Protein AF-A0A6V7H3N6-F1 (afdb_monomer_lite)

Structure (mmCIF, N/CA/C/O backbone):
data_AF-A0A6V7H3N6-F1
#
_entry.id   AF-A0A6V7H3N6-F1
#
loop_
_atom_site.group_PDB
_atom_site.id
_atom_site.type_symbol
_atom_site.label_atom_id
_atom_site.label_alt_id
_atom_site.label_comp_id
_atom_site.label_asym_id
_atom_site.label_entity_id
_atom_site.label_seq_id
_atom_site.pdbx_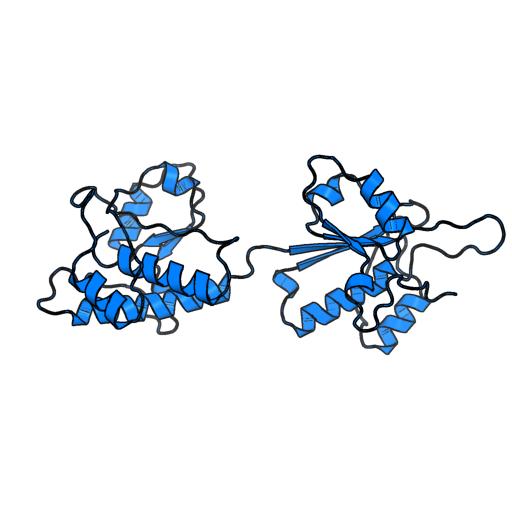PDB_ins_code
_atom_site.Cartn_x
_atom_site.Cartn_y
_atom_site.Cartn_z
_atom_site.occupancy
_atom_site.B_iso_or_equiv
_atom_site.auth_seq_id
_atom_site.auth_comp_id
_atom_site.auth_asym_id
_atom_site.auth_atom_id
_atom_site.pdbx_PDB_model_num
ATOM 1 N N . ASN A 1 1 ? 17.170 3.123 -12.504 1.00 95.12 1 ASN A N 1
ATOM 2 C CA . ASN A 1 1 ? 16.089 4.043 -12.086 1.00 95.12 1 ASN A CA 1
ATOM 3 C C . ASN A 1 1 ? 15.828 5.147 -13.115 1.00 95.12 1 ASN A C 1
ATOM 5 O O . ASN A 1 1 ? 15.678 6.303 -12.764 1.00 95.12 1 ASN A O 1
ATOM 9 N N . ILE A 1 2 ? 15.765 4.792 -14.402 1.00 96.12 2 ILE A N 1
ATOM 10 C CA . ILE A 1 2 ? 15.337 5.718 -15.467 1.00 96.12 2 ILE A CA 1
ATOM 11 C C . ILE A 1 2 ? 14.235 5.114 -16.351 1.00 96.12 2 ILE A C 1
ATOM 13 O O . ILE A 1 2 ? 13.503 5.860 -16.983 1.00 96.12 2 ILE A O 1
ATOM 17 N N . CYS A 1 3 ? 14.074 3.784 -16.366 1.00 96.44 3 CYS A N 1
ATOM 18 C CA . CYS A 1 3 ? 13.053 3.093 -17.161 1.00 96.44 3 CYS A CA 1
ATOM 19 C C . CYS A 1 3 ? 12.003 2.418 -16.263 1.00 96.44 3 CYS A C 1
ATOM 21 O O . CYS A 1 3 ? 10.949 2.988 -16.019 1.00 96.44 3 CYS A O 1
ATOM 23 N N . ARG A 1 4 ? 12.314 1.225 -15.729 1.00 98.19 4 ARG A N 1
ATOM 24 C CA . ARG A 1 4 ? 11.354 0.346 -15.033 1.00 98.19 4 ARG A CA 1
ATOM 25 C C . ARG A 1 4 ? 10.842 0.903 -13.706 1.00 98.19 4 ARG A C 1
ATOM 27 O O . ARG A 1 4 ? 9.642 1.068 -13.545 1.00 98.19 4 ARG A O 1
ATOM 34 N N . SER A 1 5 ? 11.742 1.226 -12.775 1.00 98.00 5 SER A N 1
ATOM 35 C CA . SER A 1 5 ? 11.322 1.696 -11.449 1.00 98.00 5 SER A CA 1
ATOM 36 C C . SER A 1 5 ? 10.598 3.054 -11.458 1.00 98.00 5 SER A C 1
ATOM 38 O O . SER A 1 5 ? 9.615 3.156 -10.734 1.00 98.00 5 SER A O 1
ATOM 40 N N . PRO A 1 6 ? 10.942 4.031 -12.328 1.00 98.31 6 PRO A N 1
ATOM 41 C CA . PRO A 1 6 ? 10.112 5.225 -12.502 1.00 98.31 6 PRO A CA 1
ATOM 42 C C . PRO A 1 6 ? 8.708 4.943 -13.051 1.00 98.31 6 PRO A C 1
ATOM 44 O O . PRO A 1 6 ? 7.740 5.551 -12.611 1.00 98.31 6 PRO A O 1
ATOM 47 N N . ILE A 1 7 ? 8.568 3.995 -13.991 1.00 98.69 7 ILE A N 1
ATOM 48 C CA . ILE A 1 7 ? 7.242 3.557 -14.459 1.00 98.69 7 ILE A CA 1
ATOM 49 C C . ILE A 1 7 ? 6.444 2.958 -13.297 1.00 98.69 7 ILE A C 1
ATOM 51 O O . ILE A 1 7 ? 5.284 3.309 -13.117 1.00 98.69 7 ILE A O 1
ATOM 55 N N . ALA A 1 8 ? 7.059 2.071 -12.511 1.00 98.69 8 ALA A N 1
ATOM 56 C CA . ALA A 1 8 ? 6.400 1.434 -11.375 1.00 98.69 8 ALA A CA 1
ATOM 57 C C . ALA A 1 8 ? 5.949 2.455 -10.315 1.00 98.69 8 ALA A C 1
ATOM 59 O O . ALA A 1 8 ? 4.801 2.409 -9.893 1.00 98.69 8 ALA A O 1
ATOM 60 N N . GLU A 1 9 ? 6.809 3.402 -9.934 1.00 98.69 9 GLU A N 1
ATOM 61 C CA . GLU A 1 9 ? 6.479 4.481 -8.989 1.00 98.69 9 GLU A CA 1
ATOM 62 C C . GLU A 1 9 ? 5.322 5.348 -9.487 1.00 98.69 9 GLU A C 1
ATOM 64 O O . GLU A 1 9 ? 4.364 5.583 -8.753 1.00 98.69 9 GLU A O 1
ATOM 69 N N . ALA A 1 10 ? 5.373 5.773 -10.752 1.00 98.56 10 ALA A N 1
ATOM 70 C CA . ALA A 1 10 ? 4.314 6.570 -11.357 1.00 98.56 10 ALA A CA 1
ATOM 71 C C . ALA A 1 10 ? 2.968 5.825 -11.363 1.00 98.56 10 ALA A C 1
ATOM 73 O O . ALA A 1 10 ? 1.930 6.417 -11.074 1.00 98.56 10 ALA A O 1
ATOM 74 N N . VAL A 1 11 ? 2.983 4.519 -11.656 1.00 98.50 11 VAL A N 1
ATOM 75 C CA . VAL A 1 11 ? 1.784 3.670 -11.628 1.00 98.50 11 VAL A CA 1
ATOM 76 C C . VAL A 1 11 ? 1.272 3.470 -10.200 1.00 98.50 11 VAL A C 1
ATOM 78 O O . VAL A 1 11 ? 0.071 3.591 -9.982 1.00 98.50 11 VAL A O 1
ATOM 81 N N . PHE A 1 12 ? 2.143 3.211 -9.222 1.00 97.88 12 PHE A N 1
ATOM 82 C CA . PHE A 1 12 ? 1.751 3.135 -7.810 1.00 97.88 12 PHE A CA 1
ATOM 83 C C . PHE A 1 12 ? 1.078 4.426 -7.355 1.00 97.88 12 PHE A C 1
ATOM 85 O O . PHE A 1 12 ? -0.027 4.372 -6.827 1.00 97.88 12 PHE A O 1
ATOM 92 N N . SER A 1 13 ? 1.701 5.577 -7.616 1.00 96.88 13 SER A N 1
ATOM 93 C CA . SER A 1 13 ? 1.152 6.882 -7.245 1.00 96.88 13 SER A CA 1
ATOM 94 C C . SER A 1 13 ? -0.215 7.132 -7.893 1.00 96.88 13 SER A C 1
ATOM 96 O O . SER A 1 13 ? -1.153 7.560 -7.223 1.00 96.88 13 SER A O 1
ATOM 98 N N . ASP A 1 14 ? -0.376 6.803 -9.177 1.00 96.75 14 ASP A N 1
ATOM 99 C CA . ASP A 1 14 ? -1.664 6.898 -9.874 1.00 96.75 14 ASP A CA 1
ATOM 100 C C . ASP A 1 14 ? -2.740 5.987 -9.250 1.00 96.75 14 ASP A C 1
ATOM 102 O O . ASP A 1 14 ? -3.871 6.427 -9.040 1.00 96.75 14 ASP A O 1
ATOM 106 N N . GLN A 1 15 ? -2.402 4.741 -8.902 1.00 94.38 15 GLN A N 1
ATOM 107 C CA . GLN A 1 15 ? -3.347 3.811 -8.272 1.00 94.38 15 GLN A CA 1
ATOM 108 C C . GLN A 1 15 ? -3.699 4.208 -6.832 1.00 94.38 15 GLN A C 1
ATOM 110 O O . GLN A 1 15 ? -4.872 4.151 -6.469 1.00 94.38 15 GLN A O 1
ATOM 115 N N . ILE A 1 16 ? -2.724 4.653 -6.034 1.00 93.25 16 ILE A N 1
ATOM 116 C CA . ILE A 1 16 ? -2.939 5.164 -4.671 1.00 93.25 16 ILE A CA 1
ATOM 117 C C . ILE A 1 16 ? -3.915 6.344 -4.707 1.00 93.25 16 ILE A C 1
ATOM 119 O O . ILE A 1 16 ? -4.883 6.356 -3.950 1.00 93.25 16 ILE A O 1
ATOM 123 N N . ASN A 1 17 ? -3.725 7.280 -5.641 1.00 90.56 17 ASN A N 1
ATOM 124 C CA . ASN A 1 17 ? -4.632 8.411 -5.826 1.00 90.56 17 ASN A CA 1
ATOM 125 C C . ASN A 1 17 ? -6.043 7.975 -6.237 1.00 90.56 17 ASN A C 1
ATOM 127 O O . ASN A 1 17 ? -7.026 8.437 -5.665 1.00 90.56 17 ASN A O 1
ATOM 131 N N . LYS A 1 18 ? -6.163 7.066 -7.212 1.00 88.31 18 LYS A N 1
ATOM 132 C CA . LYS A 1 18 ? -7.465 6.559 -7.684 1.00 88.31 18 LYS A CA 1
ATOM 133 C C . LYS A 1 18 ? -8.240 5.790 -6.614 1.00 88.31 18 LYS A C 1
ATOM 135 O O . LYS A 1 18 ? -9.464 5.737 -6.687 1.00 88.31 18 LYS A O 1
ATOM 140 N N . LEU A 1 19 ? -7.535 5.175 -5.667 1.00 84.62 19 LEU A N 1
ATOM 141 C CA . LEU A 1 19 ? -8.110 4.406 -4.563 1.00 84.62 19 LEU A CA 1
ATOM 142 C C . LEU A 1 19 ? -8.238 5.210 -3.260 1.00 84.62 19 LEU A C 1
ATOM 144 O O . LEU A 1 19 ? -8.674 4.640 -2.265 1.00 84.62 19 LEU A O 1
ATOM 148 N N . ASP A 1 20 ? -7.873 6.496 -3.270 1.00 84.56 20 ASP A N 1
ATOM 149 C CA . ASP A 1 20 ? -7.879 7.387 -2.102 1.00 84.56 20 ASP A CA 1
ATOM 150 C C . ASP A 1 20 ? -7.056 6.850 -0.910 1.00 84.56 20 ASP A C 1
ATOM 152 O O . ASP A 1 20 ? -7.475 6.852 0.244 1.00 84.56 20 ASP A O 1
ATOM 156 N N . LEU A 1 21 ? -5.858 6.337 -1.207 1.00 84.94 21 LEU A N 1
ATOM 157 C CA . LEU A 1 21 ? -4.954 5.699 -0.240 1.00 84.94 21 LEU A CA 1
ATOM 158 C C . LEU A 1 21 ? -3.779 6.598 0.188 1.00 84.94 21 LEU A C 1
ATOM 160 O O . LEU A 1 21 ? -2.842 6.125 0.831 1.00 84.94 21 LEU A O 1
ATOM 164 N N . ASN A 1 22 ? -3.820 7.885 -0.164 1.00 84.38 22 ASN A N 1
ATOM 165 C CA . ASN A 1 22 ? -2.708 8.830 0.002 1.00 84.38 22 ASN A CA 1
ATOM 166 C C . ASN A 1 22 ? -2.263 9.034 1.459 1.00 84.38 22 ASN A C 1
ATOM 168 O O . ASN A 1 22 ? -1.105 9.349 1.701 1.00 84.38 22 ASN A O 1
ATOM 172 N N . GLU A 1 23 ? -3.160 8.858 2.431 1.00 84.19 23 GLU A N 1
ATOM 173 C CA . GLU A 1 23 ? -2.816 8.997 3.854 1.00 84.19 23 GLU A CA 1
ATOM 174 C C . GLU A 1 23 ? -2.080 7.775 4.419 1.00 84.19 23 GLU A C 1
ATOM 176 O O . GLU A 1 23 ? -1.506 7.847 5.501 1.00 84.19 23 GLU A O 1
ATOM 181 N N . SER A 1 24 ? -2.131 6.632 3.730 1.00 82.12 24 SER A N 1
ATOM 182 C CA . SER A 1 24 ? -1.644 5.346 4.252 1.00 82.12 24 SER A CA 1
ATOM 183 C C . SER A 1 24 ? -0.486 4.757 3.455 1.00 82.12 24 SER A C 1
ATOM 185 O O . SER A 1 24 ? 0.108 3.780 3.899 1.00 82.12 24 SER A O 1
ATOM 187 N N . TRP A 1 25 ? -0.181 5.315 2.283 1.00 89.25 25 TRP A N 1
ATOM 188 C CA . TRP A 1 25 ? 0.848 4.797 1.392 1.00 89.25 25 TRP A CA 1
ATOM 189 C C . TRP A 1 25 ? 1.733 5.923 0.875 1.00 89.25 25 TRP A C 1
ATOM 191 O O . TRP A 1 25 ? 1.249 6.885 0.282 1.00 89.25 25 TRP A O 1
ATOM 201 N N . GLU A 1 26 ? 3.041 5.747 1.031 1.00 93.62 26 GLU A N 1
ATOM 202 C CA . GLU A 1 26 ? 4.053 6.505 0.305 1.00 93.62 26 GLU A CA 1
ATOM 203 C C . GLU A 1 26 ? 4.737 5.608 -0.732 1.00 93.62 26 GLU A C 1
ATOM 205 O O . GLU A 1 26 ? 4.814 4.387 -0.577 1.00 93.62 26 GLU A O 1
ATOM 210 N N . VAL A 1 27 ? 5.221 6.209 -1.819 1.00 97.00 27 VAL A N 1
ATOM 211 C CA . VAL A 1 27 ? 5.972 5.496 -2.852 1.00 97.00 27 VAL A CA 1
ATOM 212 C C . VAL A 1 27 ? 7.131 6.349 -3.342 1.00 97.00 27 VAL A C 1
ATOM 214 O O . VAL A 1 27 ? 6.971 7.537 -3.608 1.00 97.00 27 VAL A O 1
ATOM 217 N N . GLU A 1 28 ? 8.288 5.713 -3.488 1.00 98.12 28 GLU A N 1
ATOM 218 C CA . GLU A 1 28 ? 9.481 6.281 -4.108 1.00 98.12 28 GLU A CA 1
ATOM 219 C C . GLU A 1 28 ? 10.140 5.238 -5.024 1.00 98.12 28 GLU A C 1
ATOM 221 O O . GLU A 1 28 ? 9.867 4.036 -4.932 1.00 98.12 28 GLU A O 1
ATOM 226 N N . SER A 1 29 ? 11.056 5.671 -5.897 1.00 98.06 29 SER A N 1
ATOM 227 C CA . SER A 1 29 ? 11.937 4.750 -6.620 1.00 98.06 29 SER A CA 1
ATOM 228 C C . SER A 1 29 ? 13.419 5.116 -6.559 1.00 98.06 29 SER A C 1
ATOM 230 O O . SER A 1 29 ? 13.812 6.279 -6.605 1.00 98.06 29 SER A O 1
ATOM 232 N N . ALA A 1 30 ? 14.266 4.084 -6.533 1.00 98.25 30 ALA A N 1
ATOM 233 C CA . ALA A 1 30 ? 15.720 4.213 -6.486 1.00 98.25 30 ALA A CA 1
ATOM 234 C C . ALA A 1 30 ? 16.427 3.259 -7.471 1.00 98.25 30 ALA A C 1
ATOM 236 O O . ALA A 1 30 ? 15.810 2.412 -8.134 1.00 98.25 30 ALA A O 1
ATOM 237 N N . ALA A 1 31 ? 17.737 3.451 -7.645 1.00 96.88 31 ALA A N 1
ATOM 238 C CA . ALA A 1 31 ? 18.637 2.609 -8.432 1.00 96.88 31 ALA A CA 1
ATOM 239 C C . ALA A 1 31 ? 19.558 1.794 -7.525 1.00 96.88 31 ALA A C 1
ATOM 241 O O . ALA A 1 31 ? 20.031 2.308 -6.523 1.00 96.88 31 ALA A O 1
ATOM 242 N N . LEU A 1 32 ? 19.934 0.589 -7.952 1.00 94.75 32 LEU A N 1
ATOM 243 C CA . LEU A 1 32 ? 21.002 -0.176 -7.291 1.00 94.75 32 LEU A CA 1
ATOM 244 C C . LEU A 1 32 ? 22.353 0.547 -7.362 1.00 94.75 32 LEU A C 1
ATOM 246 O O . LEU A 1 32 ? 23.134 0.514 -6.423 1.00 94.75 32 LEU A O 1
ATOM 250 N N . ILE A 1 33 ? 22.614 1.233 -8.482 1.00 90.00 33 ILE A N 1
ATOM 251 C CA . ILE A 1 33 ? 23.864 1.957 -8.733 1.00 90.00 33 ILE A CA 1
ATOM 252 C C . ILE A 1 33 ? 23.606 3.404 -9.160 1.00 90.00 33 ILE A C 1
ATOM 254 O O . ILE A 1 33 ? 22.642 3.708 -9.868 1.00 90.00 33 ILE A O 1
ATOM 258 N N . GLY A 1 34 ? 24.519 4.303 -8.789 1.00 89.88 34 GLY A N 1
ATOM 259 C CA . GLY A 1 34 ? 24.399 5.751 -8.997 1.00 89.88 34 GLY A CA 1
ATOM 260 C C . GLY A 1 34 ? 24.736 6.279 -10.401 1.00 89.88 34 GLY A C 1
ATOM 261 O O . GLY A 1 34 ? 24.943 7.478 -10.557 1.00 89.88 34 GLY A O 1
ATOM 262 N N . TYR A 1 35 ? 24.810 5.438 -11.440 1.00 89.62 35 TYR A N 1
ATOM 263 C CA . TYR A 1 35 ? 25.269 5.866 -12.778 1.00 89.62 35 TYR A CA 1
ATOM 264 C C . TYR A 1 35 ? 24.403 6.978 -13.409 1.00 89.62 35 TYR A C 1
ATOM 266 O O . TYR A 1 35 ? 24.893 7.832 -14.150 1.00 89.62 35 TYR A O 1
ATOM 274 N N . HIS A 1 36 ? 23.101 6.984 -13.112 1.00 91.75 36 HIS A N 1
ATOM 275 C CA . HIS A 1 36 ? 22.155 7.976 -13.630 1.00 91.75 36 HIS A CA 1
ATOM 276 C C . HIS A 1 36 ? 21.708 9.007 -12.588 1.00 91.75 36 HIS A C 1
ATOM 278 O O . HIS A 1 36 ? 20.744 9.717 -12.854 1.00 91.75 36 HIS A O 1
ATOM 284 N N . THR A 1 37 ? 22.367 9.111 -11.431 1.00 95.88 37 THR A N 1
ATOM 285 C CA . THR A 1 37 ? 21.939 10.015 -10.350 1.00 95.88 37 THR A CA 1
ATOM 286 C C . THR A 1 37 ? 21.707 11.449 -10.848 1.00 95.88 37 THR A C 1
ATOM 288 O O . THR A 1 37 ? 22.500 11.991 -11.617 1.00 95.88 37 THR A O 1
ATOM 291 N N . GLY A 1 38 ? 20.584 12.054 -10.453 1.00 96.44 38 GLY A N 1
ATOM 292 C CA . GLY A 1 38 ? 20.158 13.401 -10.848 1.00 96.44 38 GLY A CA 1
ATOM 293 C C . GLY A 1 38 ? 19.570 13.521 -12.264 1.00 96.44 38 GLY A C 1
ATOM 294 O O . GLY A 1 38 ? 19.055 14.586 -12.632 1.00 96.44 38 GLY A O 1
ATOM 295 N N . LYS A 1 39 ? 19.599 12.455 -13.075 1.00 96.94 39 LYS A N 1
ATOM 296 C CA . LYS A 1 39 ? 18.969 12.449 -14.404 1.00 96.94 39 LYS A CA 1
ATOM 297 C C . LYS A 1 39 ? 17.457 12.246 -14.292 1.00 96.94 39 LYS A C 1
ATOM 299 O O . LYS A 1 39 ? 16.961 11.633 -13.348 1.00 96.94 39 LYS A O 1
ATOM 304 N N . ASN A 1 40 ? 16.734 12.774 -15.277 1.00 97.44 40 ASN A N 1
ATOM 305 C CA . ASN A 1 40 ? 15.309 12.493 -15.452 1.00 97.44 40 ASN A CA 1
ATOM 306 C C . ASN A 1 40 ? 15.107 11.040 -15.925 1.00 97.44 40 ASN A C 1
ATOM 308 O O . ASN A 1 40 ? 16.042 10.457 -16.491 1.00 97.44 40 ASN A O 1
ATOM 312 N N . PRO A 1 41 ? 13.898 10.473 -15.762 1.00 97.44 41 PRO A N 1
ATOM 313 C CA . PRO A 1 41 ? 13.533 9.223 -16.415 1.00 97.44 41 PRO A CA 1
ATOM 314 C C . PRO A 1 41 ? 13.743 9.284 -17.934 1.00 97.44 41 PRO A C 1
ATOM 316 O O . PRO A 1 41 ? 13.698 10.354 -18.548 1.00 97.44 41 PRO A O 1
ATOM 319 N N . ASP A 1 42 ? 13.968 8.119 -18.542 1.00 97.62 42 ASP A N 1
ATOM 320 C CA . ASP A 1 42 ? 14.107 7.960 -19.988 1.00 97.62 42 ASP A CA 1
ATOM 321 C C . ASP A 1 42 ? 12.873 8.545 -20.686 1.00 97.62 42 ASP A C 1
ATOM 323 O O . ASP A 1 42 ? 11.732 8.297 -20.285 1.00 97.62 42 ASP A O 1
ATOM 327 N N . HIS A 1 43 ? 13.092 9.314 -21.751 1.00 97.19 43 HIS A N 1
ATOM 328 C CA . HIS A 1 43 ? 12.013 9.948 -22.503 1.00 97.19 43 HIS A CA 1
ATOM 329 C C . HIS A 1 43 ? 10.945 8.955 -22.995 1.00 97.19 43 HIS A C 1
ATOM 331 O O . HIS A 1 43 ? 9.776 9.325 -23.073 1.00 97.19 43 HIS A O 1
ATOM 337 N N . ARG A 1 44 ? 11.307 7.693 -23.265 1.00 98.12 44 ARG A N 1
ATOM 338 C CA . ARG A 1 44 ? 10.375 6.631 -23.683 1.00 98.12 44 ARG A CA 1
ATOM 339 C C . ARG A 1 44 ? 9.479 6.178 -22.536 1.00 98.12 44 ARG A C 1
ATOM 341 O O . ARG A 1 44 ? 8.289 5.949 -22.750 1.00 98.12 44 ARG A O 1
ATOM 348 N N . ALA A 1 45 ? 10.018 6.118 -21.315 1.00 97.62 45 ALA A N 1
ATOM 349 C CA . ALA A 1 45 ? 9.224 5.885 -20.111 1.00 97.62 45 ALA A CA 1
ATOM 350 C C . ALA A 1 45 ? 8.242 7.043 -19.889 1.00 97.62 45 ALA A C 1
ATOM 352 O O . ALA A 1 45 ? 7.049 6.809 -19.723 1.00 97.62 45 ALA A O 1
ATOM 353 N N . MET A 1 46 ? 8.716 8.290 -19.996 1.00 98.00 46 MET A N 1
ATOM 354 C CA . MET A 1 46 ? 7.856 9.474 -19.873 1.00 98.00 46 MET A CA 1
ATOM 355 C C . MET A 1 46 ? 6.781 9.545 -20.966 1.00 98.00 46 MET A C 1
ATOM 357 O O . MET A 1 46 ? 5.651 9.923 -20.670 1.00 98.00 46 MET A O 1
ATOM 361 N N . SER A 1 47 ? 7.100 9.171 -22.212 1.00 97.69 47 SER A N 1
ATOM 362 C CA . SER A 1 47 ? 6.119 9.083 -23.307 1.00 97.69 47 SER A CA 1
ATOM 363 C C . SER A 1 47 ? 5.032 8.067 -22.978 1.00 97.69 47 SER A C 1
ATOM 365 O O . SER A 1 47 ? 3.855 8.410 -22.991 1.00 97.69 47 SER A O 1
ATOM 367 N N . THR A 1 48 ? 5.437 6.860 -22.570 1.00 98.12 48 THR A N 1
ATOM 368 C CA . THR A 1 48 ? 4.513 5.778 -22.198 1.00 98.12 48 THR A CA 1
ATOM 369 C C . THR A 1 48 ? 3.575 6.213 -21.066 1.00 98.12 48 THR A C 1
ATOM 371 O O . THR A 1 48 ? 2.372 5.987 -21.140 1.00 98.12 48 THR A O 1
ATOM 374 N N . LEU A 1 49 ? 4.096 6.892 -20.036 1.00 98.06 49 LEU A N 1
ATOM 375 C CA . LEU A 1 49 ? 3.284 7.404 -18.925 1.00 98.06 49 LEU A CA 1
ATOM 376 C C . LEU A 1 49 ? 2.267 8.461 -19.382 1.00 98.06 49 LEU A C 1
ATOM 378 O O . LEU A 1 49 ? 1.092 8.378 -19.020 1.00 98.06 49 LEU A O 1
ATOM 382 N N . ARG A 1 50 ? 2.686 9.416 -20.223 1.00 97.81 50 ARG A N 1
ATOM 383 C CA . ARG A 1 50 ? 1.799 10.463 -20.762 1.00 97.81 50 ARG A CA 1
ATOM 384 C C . ARG A 1 50 ? 0.695 9.891 -21.641 1.00 97.81 50 ARG A C 1
ATOM 386 O O . ARG A 1 50 ? -0.451 10.305 -21.508 1.00 97.81 50 ARG A O 1
ATOM 393 N N . GLU A 1 51 ? 1.023 8.924 -22.497 1.00 97.50 51 GLU A N 1
ATOM 394 C CA . GLU A 1 51 ? 0.054 8.212 -23.344 1.00 97.50 51 GLU A CA 1
ATOM 395 C C . GLU A 1 51 ? -1.031 7.507 -22.513 1.00 97.50 51 GLU A C 1
ATOM 397 O O . GLU A 1 51 ? -2.156 7.327 -22.976 1.00 97.50 51 GLU A O 1
ATOM 402 N N . LYS A 1 52 ? -0.716 7.158 -21.261 1.00 97.12 52 LYS A N 1
ATOM 403 C CA . LYS A 1 52 ? -1.626 6.513 -20.307 1.00 97.12 52 LYS A CA 1
ATOM 404 C C . LYS A 1 52 ? -2.275 7.491 -19.318 1.00 97.12 52 LYS A C 1
ATOM 406 O O . LYS A 1 52 ? -2.930 7.060 -18.373 1.00 97.12 52 LYS A O 1
ATOM 411 N N . GLY A 1 53 ? -2.121 8.798 -19.540 1.00 96.19 53 GLY A N 1
ATOM 412 C CA . GLY A 1 53 ? -2.751 9.856 -18.747 1.00 96.19 53 GLY A CA 1
ATOM 413 C C . GLY A 1 53 ? -1.977 10.291 -17.498 1.00 96.19 53 GLY A C 1
ATOM 414 O O . GLY A 1 53 ? -2.430 11.192 -16.797 1.00 96.19 53 GLY A O 1
ATOM 415 N N . ILE A 1 54 ? -0.798 9.723 -17.228 1.00 97.06 54 ILE A N 1
ATOM 416 C CA . ILE A 1 54 ? 0.055 10.130 -16.103 1.00 97.06 54 ILE A CA 1
ATOM 417 C C . ILE A 1 54 ? 0.972 11.266 -16.574 1.00 97.06 54 ILE A C 1
ATOM 419 O O . ILE A 1 54 ? 2.074 11.046 -17.077 1.00 97.06 54 ILE A O 1
ATOM 423 N N . ILE A 1 55 ? 0.486 12.504 -16.449 1.00 94.75 55 ILE A N 1
ATOM 424 C CA . ILE A 1 55 ? 1.159 13.704 -16.983 1.00 94.75 55 ILE A CA 1
ATOM 425 C C . ILE A 1 55 ? 1.956 14.506 -15.942 1.00 94.75 55 ILE A C 1
ATOM 427 O O . ILE A 1 55 ? 2.882 15.220 -16.319 1.00 94.75 55 ILE A O 1
ATOM 431 N N . ASN A 1 56 ? 1.648 14.351 -14.650 1.00 90.75 56 ASN A N 1
ATOM 432 C CA . ASN A 1 56 ? 2.241 15.124 -13.547 1.00 90.75 56 ASN A CA 1
ATOM 433 C C . ASN A 1 56 ? 3.290 14.325 -12.753 1.00 90.75 56 ASN A C 1
ATOM 435 O O . ASN A 1 56 ? 3.422 14.495 -11.545 1.00 90.75 56 ASN A O 1
ATOM 439 N N . TYR A 1 57 ? 4.017 13.427 -13.417 1.00 95.75 57 TYR A N 1
ATOM 440 C CA . TYR A 1 57 ? 5.076 12.646 -12.782 1.00 95.75 57 TYR A CA 1
ATOM 441 C C . TYR A 1 57 ? 6.433 13.339 -12.938 1.00 95.75 57 TYR A C 1
ATOM 443 O O . TYR A 1 57 ? 6.861 13.659 -14.051 1.00 95.75 57 TYR A O 1
ATOM 451 N N . PHE A 1 58 ? 7.119 13.542 -11.816 1.00 94.56 58 PHE A N 1
ATOM 452 C CA . PHE A 1 58 ? 8.452 14.129 -11.758 1.00 94.56 58 PHE A CA 1
ATOM 453 C C . PHE A 1 58 ? 9.338 13.250 -10.893 1.00 94.56 58 PHE A C 1
ATOM 455 O O . PHE A 1 58 ? 8.975 12.917 -9.773 1.00 94.56 58 PHE A O 1
ATOM 462 N N . HIS A 1 59 ? 10.514 12.907 -11.410 1.00 95.88 59 HIS A N 1
ATOM 463 C CA . HIS A 1 59 ? 11.475 12.088 -10.687 1.00 95.88 59 HIS A CA 1
ATOM 464 C C . HIS A 1 59 ? 12.901 12.482 -11.034 1.00 95.88 59 HIS A C 1
ATOM 466 O O . HIS A 1 59 ? 13.198 12.915 -12.154 1.00 95.88 59 HIS A O 1
ATOM 472 N N . LYS A 1 60 ? 13.795 12.289 -10.069 1.00 97.56 60 LYS A N 1
ATOM 473 C CA . LYS A 1 60 ? 15.236 12.406 -10.245 1.00 97.56 60 LYS A CA 1
ATOM 474 C C . LYS A 1 60 ? 15.868 11.124 -9.759 1.00 97.56 60 LYS A C 1
ATOM 476 O O . LYS A 1 60 ? 15.725 10.761 -8.598 1.00 97.56 60 LYS A O 1
ATOM 481 N N . ALA A 1 61 ? 16.588 10.459 -10.657 1.00 97.31 61 ALA A N 1
ATOM 482 C CA . ALA A 1 61 ? 17.206 9.196 -10.318 1.00 97.31 61 ALA A CA 1
ATOM 483 C C . ALA A 1 61 ? 18.138 9.358 -9.110 1.00 97.31 61 ALA A C 1
ATOM 485 O O . ALA A 1 61 ? 18.947 10.287 -9.066 1.00 97.31 61 ALA A O 1
ATOM 486 N N . ARG A 1 62 ? 18.040 8.441 -8.151 1.00 98.12 62 ARG A N 1
ATOM 487 C CA . ARG A 1 62 ? 18.904 8.381 -6.965 1.00 98.12 62 ARG A CA 1
ATOM 488 C C . ARG A 1 62 ? 19.345 6.940 -6.710 1.00 98.12 62 ARG A C 1
ATOM 490 O O . ARG A 1 62 ? 18.622 6.024 -7.112 1.00 98.12 62 ARG A O 1
ATOM 497 N N . PRO A 1 63 ? 20.510 6.700 -6.089 1.00 97.69 63 PRO A N 1
ATOM 498 C CA . PRO A 1 63 ? 20.837 5.373 -5.594 1.00 97.69 63 PRO A CA 1
ATOM 499 C C . PRO A 1 63 ? 19.954 5.026 -4.386 1.00 97.69 63 PRO A C 1
ATOM 501 O O . PRO A 1 63 ? 19.442 5.918 -3.702 1.00 97.69 63 PRO A O 1
ATOM 504 N N . ILE A 1 64 ? 19.771 3.732 -4.151 1.00 98.00 64 ILE A N 1
ATOM 505 C CA . ILE A 1 64 ? 19.248 3.210 -2.891 1.00 98.00 64 ILE A CA 1
ATOM 506 C C . ILE A 1 64 ? 20.306 3.409 -1.798 1.00 98.00 64 ILE A C 1
ATOM 508 O O . ILE A 1 64 ? 21.505 3.302 -2.072 1.00 98.00 64 ILE A O 1
ATOM 512 N N . ILE A 1 65 ? 19.867 3.726 -0.585 1.00 96.75 65 ILE A N 1
ATOM 513 C CA . ILE A 1 65 ? 20.718 3.910 0.597 1.00 96.75 65 ILE A CA 1
ATOM 514 C C . ILE A 1 65 ? 20.287 2.959 1.718 1.00 96.75 65 ILE A C 1
ATOM 516 O O . ILE A 1 65 ? 19.191 2.408 1.673 1.00 96.75 65 ILE A O 1
ATOM 520 N N . GLU A 1 66 ? 21.135 2.759 2.731 1.00 95.62 66 GLU A N 1
ATOM 521 C CA . GLU A 1 66 ? 20.831 1.853 3.854 1.00 95.62 66 GLU A CA 1
ATOM 522 C C . GLU A 1 66 ? 19.520 2.215 4.567 1.00 95.62 66 GLU A C 1
ATOM 524 O O . GLU A 1 66 ? 18.721 1.325 4.854 1.00 95.62 66 GLU A O 1
ATOM 529 N N . ASP A 1 67 ? 19.254 3.512 4.758 1.00 96.88 67 ASP A N 1
ATOM 530 C CA . ASP A 1 67 ? 18.023 4.000 5.391 1.00 96.88 67 ASP A CA 1
ATOM 531 C C . ASP A 1 67 ? 16.753 3.559 4.647 1.00 96.88 67 ASP A C 1
ATOM 533 O O . ASP A 1 67 ? 15.721 3.360 5.285 1.00 96.88 67 ASP A O 1
ATOM 537 N N . ASP A 1 68 ? 16.806 3.334 3.326 1.00 97.81 68 ASP A N 1
ATOM 538 C CA . ASP A 1 68 ? 15.642 2.862 2.563 1.00 97.81 68 ASP A CA 1
ATOM 539 C C . ASP A 1 68 ? 15.184 1.468 3.046 1.00 97.81 68 ASP A C 1
ATOM 541 O O . ASP A 1 68 ? 13.987 1.192 3.085 1.00 97.81 68 ASP A O 1
ATOM 545 N N . PHE A 1 69 ? 16.112 0.600 3.476 1.00 97.50 69 PHE A N 1
ATOM 546 C CA . PHE A 1 69 ? 15.814 -0.752 3.985 1.00 97.50 69 PHE A CA 1
ATOM 547 C C . PHE A 1 69 ? 15.150 -0.768 5.368 1.00 97.50 69 PHE A C 1
ATOM 549 O O . PHE A 1 69 ? 14.704 -1.825 5.826 1.00 97.50 69 PHE A O 1
ATOM 556 N N . ILE A 1 70 ? 15.124 0.386 6.035 1.00 95.50 70 ILE A N 1
ATOM 557 C CA . ILE A 1 70 ? 14.532 0.585 7.360 1.00 95.50 70 ILE A CA 1
ATOM 558 C C . ILE A 1 70 ? 13.251 1.418 7.237 1.00 95.50 70 ILE A C 1
ATOM 560 O O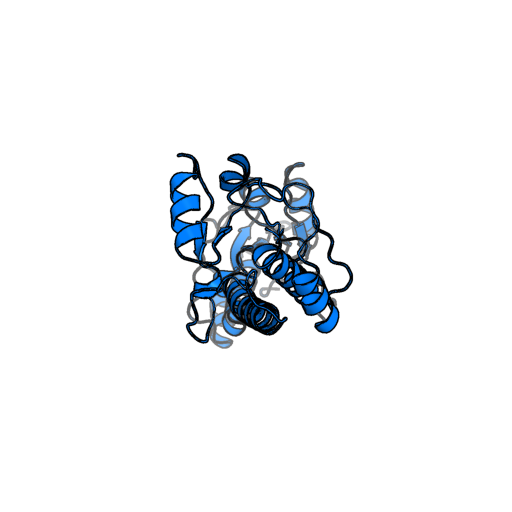 . ILE A 1 70 ? 12.262 1.128 7.908 1.00 95.50 70 ILE A O 1
ATOM 564 N N . LYS A 1 71 ? 13.278 2.447 6.378 1.00 95.06 71 LYS A N 1
ATOM 565 C CA . LYS A 1 71 ? 12.171 3.378 6.140 1.00 95.06 71 LYS A CA 1
ATOM 566 C C . LYS A 1 71 ? 10.983 2.695 5.462 1.00 95.06 71 LYS A C 1
ATOM 568 O O . LYS A 1 71 ? 9.854 2.935 5.870 1.00 95.06 71 LYS A O 1
ATOM 573 N N . PHE A 1 72 ? 11.223 1.891 4.425 1.00 96.38 72 PHE A N 1
ATOM 574 C CA . PHE A 1 72 ? 10.148 1.327 3.609 1.00 96.38 72 PHE A CA 1
ATOM 575 C C . PHE A 1 72 ? 9.750 -0.077 4.060 1.00 96.38 72 PHE A C 1
ATOM 577 O O . PHE A 1 72 ? 10.598 -0.937 4.284 1.00 96.38 72 PHE A O 1
ATOM 584 N N . ASP A 1 73 ? 8.446 -0.351 4.091 1.00 95.75 73 ASP A N 1
ATOM 585 C CA . ASP A 1 73 ? 7.921 -1.681 4.418 1.00 95.75 73 ASP A CA 1
ATOM 586 C C . ASP A 1 73 ? 8.162 -2.713 3.299 1.00 95.75 73 ASP A C 1
ATOM 588 O O . ASP A 1 73 ? 8.359 -3.903 3.566 1.00 95.75 73 ASP A O 1
ATOM 592 N N . TRP A 1 74 ? 8.170 -2.268 2.036 1.00 98.12 74 TRP A N 1
ATOM 593 C CA . TRP A 1 74 ? 8.444 -3.094 0.857 1.00 98.12 74 TRP A CA 1
ATOM 594 C C . TRP A 1 74 ? 9.485 -2.445 -0.047 1.00 98.12 74 TRP A C 1
ATOM 596 O O . TRP A 1 74 ? 9.408 -1.261 -0.366 1.00 98.12 74 TRP A O 1
ATOM 606 N N . ILE A 1 75 ? 10.409 -3.265 -0.546 1.00 98.69 75 ILE A N 1
ATOM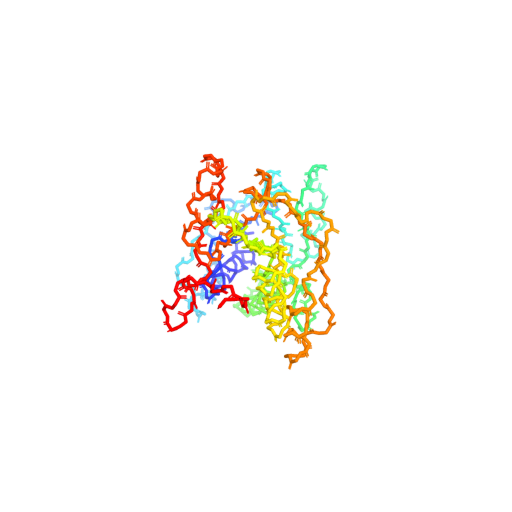 607 C CA . ILE A 1 75 ? 11.349 -2.896 -1.603 1.00 98.69 75 ILE A CA 1
ATOM 608 C C . ILE A 1 75 ? 11.176 -3.880 -2.756 1.00 98.69 75 ILE A C 1
ATOM 610 O O . ILE A 1 75 ? 11.436 -5.079 -2.622 1.00 98.69 75 ILE A O 1
ATOM 614 N N . PHE A 1 76 ? 10.769 -3.362 -3.915 1.00 98.75 76 PHE A N 1
ATOM 615 C CA . PHE A 1 76 ? 10.535 -4.184 -5.095 1.00 98.75 76 PHE A CA 1
ATOM 616 C C . PHE A 1 76 ? 11.707 -4.183 -6.079 1.00 98.75 76 PHE A C 1
ATOM 618 O O . PHE A 1 76 ? 12.105 -3.143 -6.609 1.00 98.75 76 PHE A O 1
ATOM 625 N N . GLY A 1 77 ? 12.204 -5.380 -6.391 1.00 98.31 77 GLY A N 1
ATOM 626 C CA . GLY A 1 77 ? 13.056 -5.636 -7.550 1.00 98.31 77 GLY A CA 1
ATOM 627 C C . GLY A 1 77 ? 12.227 -5.899 -8.811 1.00 98.31 77 GLY A C 1
ATOM 628 O O . GLY A 1 77 ? 11.116 -6.428 -8.743 1.00 98.31 77 GLY A O 1
ATOM 629 N N . MET A 1 78 ? 12.770 -5.547 -9.978 1.00 98.44 78 MET A N 1
ATOM 630 C CA . MET A 1 78 ? 12.095 -5.757 -11.269 1.00 98.44 78 MET A CA 1
ATOM 631 C C . MET A 1 78 ? 12.465 -7.105 -11.905 1.00 98.44 78 MET A C 1
ATOM 633 O O . MET A 1 78 ? 11.714 -7.642 -12.715 1.00 98.44 78 MET A O 1
ATOM 637 N N . ASP A 1 79 ? 13.625 -7.652 -11.541 1.00 98.31 79 ASP A N 1
ATOM 638 C CA . ASP A 1 79 ? 14.148 -8.932 -12.009 1.00 98.31 79 ASP A CA 1
ATOM 639 C C . ASP A 1 79 ? 15.013 -9.613 -10.929 1.00 98.31 79 ASP A C 1
ATOM 641 O O . ASP A 1 79 ? 15.312 -9.032 -9.881 1.00 98.31 79 ASP A O 1
ATOM 645 N N . ASN A 1 80 ? 15.434 -10.854 -11.186 1.00 98.00 80 ASN A N 1
ATOM 646 C CA . ASN A 1 80 ? 16.236 -11.638 -10.240 1.00 98.00 80 ASN A CA 1
ATOM 647 C C . ASN A 1 80 ? 17.602 -11.010 -9.925 1.00 98.00 80 ASN A C 1
ATOM 649 O O . ASN A 1 80 ? 18.090 -11.157 -8.807 1.00 98.00 80 ASN A O 1
ATOM 653 N N . SER A 1 81 ? 18.208 -10.294 -10.878 1.00 97.94 81 SER A N 1
ATOM 654 C CA . SER A 1 81 ? 19.479 -9.607 -10.637 1.00 97.94 81 SER A CA 1
ATOM 655 C C . SER A 1 81 ? 19.293 -8.470 -9.636 1.00 97.94 81 SER A C 1
ATOM 657 O O . SER A 1 81 ? 20.134 -8.291 -8.760 1.00 97.94 81 SER A O 1
ATOM 659 N N . ASN A 1 82 ? 18.167 -7.750 -9.700 1.00 98.06 82 ASN A N 1
ATOM 660 C CA . ASN A 1 82 ? 17.842 -6.736 -8.702 1.00 98.06 82 ASN A CA 1
ATOM 661 C C . ASN A 1 82 ? 17.670 -7.349 -7.315 1.00 98.06 82 ASN A C 1
ATOM 663 O O . ASN A 1 82 ? 18.207 -6.813 -6.356 1.00 98.06 82 ASN A O 1
ATOM 667 N N . ILE A 1 83 ? 16.957 -8.471 -7.203 1.00 98.38 83 ILE A N 1
ATOM 668 C CA . ILE A 1 83 ? 16.752 -9.141 -5.911 1.00 98.38 83 ILE A CA 1
ATOM 669 C C . ILE A 1 83 ? 18.065 -9.624 -5.313 1.00 98.38 83 ILE A C 1
ATOM 671 O O . ILE A 1 83 ? 18.280 -9.467 -4.112 1.00 98.38 83 ILE A O 1
ATOM 675 N N . GLN A 1 84 ? 18.940 -10.208 -6.130 1.00 98.12 84 GLN A N 1
ATOM 676 C CA . GLN A 1 84 ? 20.254 -10.640 -5.673 1.00 98.12 84 GLN A CA 1
ATOM 677 C C . GLN A 1 84 ? 21.052 -9.455 -5.119 1.00 98.12 84 GLN A C 1
ATOM 679 O O . GLN A 1 84 ? 21.563 -9.537 -4.007 1.00 98.12 84 GLN A O 1
ATOM 684 N N . GLU A 1 85 ? 21.091 -8.338 -5.846 1.00 97.94 85 GLU A N 1
ATOM 685 C CA . GLU A 1 85 ? 21.843 -7.158 -5.421 1.00 97.94 85 GLU A CA 1
ATO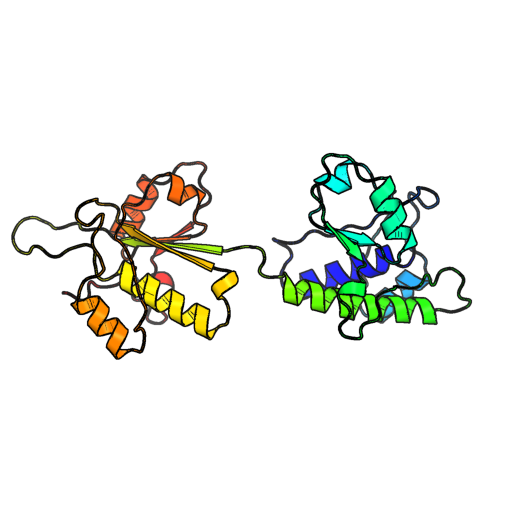M 686 C C . GLU A 1 85 ? 21.241 -6.495 -4.177 1.00 97.94 85 GLU A C 1
ATOM 688 O O . GLU A 1 85 ? 21.962 -6.205 -3.229 1.00 97.94 85 GLU A O 1
ATOM 693 N N . LEU A 1 86 ? 19.914 -6.352 -4.107 1.00 98.19 86 LEU A N 1
ATOM 694 C CA . LEU A 1 86 ? 19.232 -5.852 -2.908 1.00 98.19 86 LEU A CA 1
ATOM 695 C C . LEU A 1 86 ? 19.540 -6.717 -1.680 1.00 98.19 86 LEU A C 1
ATOM 697 O O . LEU A 1 86 ? 19.742 -6.186 -0.594 1.00 98.19 86 LEU A O 1
ATOM 701 N N . ASN A 1 87 ? 19.618 -8.041 -1.840 1.00 97.31 87 ASN A N 1
ATOM 702 C CA . ASN A 1 87 ? 19.988 -8.938 -0.746 1.00 97.31 87 ASN A CA 1
ATOM 703 C C . ASN A 1 87 ? 21.468 -8.857 -0.357 1.00 97.31 87 ASN A C 1
ATOM 705 O O . ASN A 1 87 ? 21.778 -9.131 0.799 1.00 97.31 87 ASN A O 1
ATOM 709 N N . ASN A 1 88 ? 22.356 -8.489 -1.283 1.00 97.19 88 ASN A N 1
ATOM 710 C CA . ASN A 1 88 ? 23.764 -8.226 -0.979 1.00 97.19 88 ASN A CA 1
ATOM 711 C C . ASN A 1 88 ? 23.946 -6.885 -0.253 1.00 97.19 88 ASN A C 1
ATOM 713 O O . ASN A 1 88 ? 24.825 -6.766 0.594 1.00 97.19 88 ASN A O 1
ATOM 717 N N . MET A 1 89 ? 23.126 -5.887 -0.595 1.00 96.31 89 MET A N 1
ATOM 718 C CA . MET A 1 89 ? 23.191 -4.534 -0.037 1.00 96.31 89 MET A CA 1
ATOM 719 C C . MET A 1 89 ? 22.447 -4.385 1.293 1.00 96.31 89 MET A C 1
ATOM 721 O O . MET A 1 89 ? 22.745 -3.452 2.035 1.00 96.31 89 MET A O 1
ATOM 725 N N . LYS A 1 90 ? 21.458 -5.245 1.589 1.00 94.81 90 LYS A N 1
ATOM 726 C CA . LYS A 1 90 ? 20.606 -5.058 2.770 1.00 94.81 90 LYS A CA 1
ATOM 727 C C . LYS A 1 90 ? 21.439 -5.097 4.065 1.00 94.81 90 LYS A C 1
ATOM 729 O O . LYS A 1 90 ? 22.221 -6.034 4.257 1.00 94.81 90 LYS A O 1
ATOM 734 N N . PRO A 1 91 ? 21.245 -4.139 4.985 1.00 95.94 91 PRO A N 1
ATOM 735 C CA . PRO A 1 91 ? 21.896 -4.171 6.285 1.00 95.94 91 PRO A CA 1
ATOM 736 C C . PRO A 1 91 ? 21.253 -5.237 7.186 1.00 95.94 91 PRO A C 1
ATOM 738 O O . PRO A 1 91 ? 20.156 -5.740 6.926 1.00 95.94 91 PRO A O 1
ATOM 741 N N . SER A 1 92 ? 21.930 -5.593 8.278 1.00 95.56 92 SER A N 1
ATOM 742 C CA . SER A 1 92 ? 21.466 -6.632 9.211 1.00 95.56 92 SER A CA 1
ATOM 743 C C . SER A 1 92 ? 20.165 -6.276 9.941 1.00 95.56 92 SER A C 1
ATOM 745 O O . SER A 1 92 ? 19.438 -7.174 10.361 1.00 95.56 92 SER A O 1
ATOM 747 N N . ASN A 1 93 ? 19.860 -4.985 10.077 1.00 94.19 93 ASN A N 1
ATOM 748 C CA . ASN A 1 93 ? 18.646 -4.447 10.692 1.00 94.19 93 ASN A CA 1
ATOM 749 C C . ASN A 1 93 ? 17.539 -4.108 9.675 1.00 94.19 93 ASN A C 1
ATOM 751 O O . ASN A 1 93 ? 16.612 -3.381 10.021 1.00 94.19 93 ASN A O 1
ATOM 755 N N . CYS A 1 94 ? 17.631 -4.606 8.437 1.00 95.44 94 CYS A N 1
ATOM 756 C CA . CYS A 1 94 ? 16.594 -4.444 7.419 1.00 95.44 94 CYS A CA 1
ATOM 757 C C . CYS A 1 94 ? 15.223 -4.908 7.941 1.00 95.44 94 CYS A C 1
ATOM 759 O O . CYS A 1 94 ? 15.060 -6.067 8.330 1.00 95.44 94 CYS A O 1
ATOM 761 N N . THR A 1 95 ? 14.232 -4.020 7.894 1.00 93.00 95 THR A N 1
ATOM 762 C CA . THR A 1 95 ? 12.827 -4.307 8.235 1.00 93.00 95 THR A CA 1
ATOM 763 C C . THR A 1 95 ? 11.972 -4.522 6.986 1.00 93.00 95 THR A C 1
ATOM 765 O O . THR A 1 95 ? 10.946 -5.201 7.058 1.00 93.00 95 THR A O 1
ATOM 768 N N . ALA A 1 96 ? 12.421 -4.009 5.837 1.00 95.44 96 ALA A N 1
ATOM 769 C CA . ALA A 1 96 ? 11.720 -4.103 4.565 1.00 95.44 96 ALA A CA 1
ATOM 770 C C . ALA A 1 96 ? 11.567 -5.546 4.053 1.00 95.44 96 ALA A C 1
ATOM 772 O O . ALA A 1 96 ? 12.494 -6.365 4.100 1.00 95.44 96 ALA A O 1
ATOM 773 N N . LYS A 1 97 ? 10.418 -5.838 3.437 1.00 97.06 97 LYS A N 1
ATOM 774 C CA . LYS A 1 97 ? 10.212 -7.035 2.612 1.00 97.06 97 LYS A CA 1
ATOM 775 C C . LYS A 1 97 ? 10.771 -6.801 1.210 1.00 97.06 97 LYS A C 1
ATOM 777 O O . LYS A 1 97 ? 10.272 -5.956 0.472 1.00 97.06 97 LYS A O 1
ATOM 782 N N . ILE A 1 98 ? 11.782 -7.581 0.829 1.00 98.06 98 ILE A N 1
ATOM 783 C CA . ILE A 1 98 ? 12.403 -7.518 -0.501 1.00 98.06 98 ILE A CA 1
ATOM 784 C C . ILE A 1 98 ? 11.778 -8.578 -1.411 1.00 98.06 98 ILE A C 1
ATOM 786 O O . ILE A 1 98 ? 11.961 -9.775 -1.182 1.00 98.06 98 ILE A O 1
ATOM 790 N N . GLU A 1 99 ? 11.065 -8.156 -2.455 1.00 98.19 99 GLU A N 1
ATOM 791 C CA . GLU A 1 99 ? 10.330 -9.061 -3.350 1.00 98.19 99 GLU A CA 1
ATOM 792 C C . GLU A 1 99 ? 10.360 -8.608 -4.815 1.00 98.19 99 GLU A C 1
ATOM 794 O O . GLU A 1 99 ? 10.682 -7.466 -5.131 1.00 98.19 99 GLU A O 1
ATOM 799 N N . LEU A 1 100 ? 10.015 -9.509 -5.739 1.00 98.62 100 LEU A N 1
ATOM 800 C CA . LEU A 1 100 ? 9.792 -9.150 -7.142 1.00 98.62 100 LEU A CA 1
ATOM 801 C C . LEU A 1 100 ? 8.425 -8.492 -7.289 1.00 98.62 100 LEU A C 1
ATOM 803 O O . LEU A 1 100 ? 7.434 -9.072 -6.853 1.00 98.62 100 LEU A O 1
ATOM 807 N N . LEU A 1 101 ? 8.346 -7.348 -7.972 1.00 98.62 101 LEU A N 1
ATOM 808 C CA . LEU A 1 101 ? 7.047 -6.725 -8.255 1.00 98.62 101 LEU A CA 1
ATOM 809 C C . LEU A 1 101 ? 6.149 -7.665 -9.075 1.00 98.62 101 LEU A C 1
ATOM 811 O O . LEU A 1 101 ? 4.983 -7.864 -8.743 1.00 98.62 101 LEU A O 1
ATOM 815 N N . GLY A 1 102 ? 6.711 -8.311 -10.101 1.00 98.12 102 GLY A N 1
ATOM 816 C CA . GLY A 1 102 ? 5.971 -9.232 -10.967 1.00 98.12 102 GLY A CA 1
ATOM 817 C C . GLY A 1 102 ? 5.453 -10.491 -10.262 1.00 98.12 102 GLY A C 1
ATOM 818 O O . GLY A 1 102 ? 4.580 -11.162 -10.802 1.00 98.12 102 GLY A O 1
ATOM 819 N N . LYS A 1 103 ? 5.891 -10.792 -9.026 1.00 98.19 103 LYS A N 1
ATOM 820 C CA . LYS A 1 103 ? 5.293 -11.857 -8.191 1.00 98.19 103 LYS A CA 1
ATOM 821 C C . LYS A 1 103 ? 3.777 -11.674 -8.027 1.00 98.19 103 LYS A C 1
ATOM 823 O O . LYS A 1 103 ? 3.065 -12.657 -7.851 1.00 98.19 103 LYS A O 1
ATOM 828 N N . TYR A 1 104 ? 3.308 -10.430 -8.089 1.00 98.12 104 TYR A N 1
ATOM 829 C CA . TYR A 1 104 ? 1.902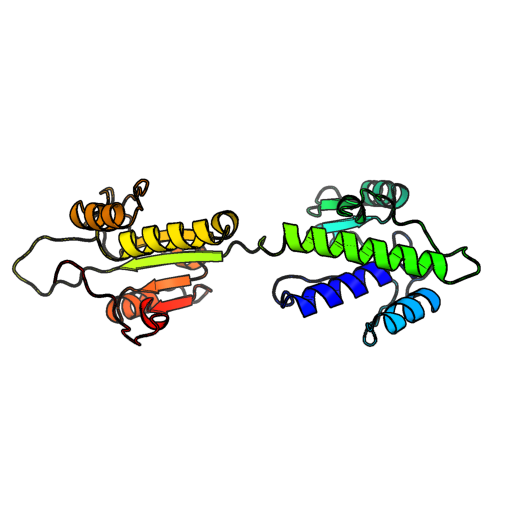 -10.065 -7.955 1.00 98.12 104 TYR A CA 1
ATOM 830 C C . TYR A 1 104 ? 1.160 -9.993 -9.296 1.00 98.12 104 TYR A C 1
ATOM 832 O O . TYR A 1 104 ? -0.023 -9.674 -9.302 1.00 98.12 104 TYR A O 1
ATOM 840 N N . ASP A 1 105 ? 1.803 -10.259 -10.443 1.00 97.94 105 ASP A N 1
ATOM 841 C CA . ASP A 1 105 ? 1.083 -10.287 -11.721 1.00 97.94 105 ASP A CA 1
ATOM 842 C C . ASP A 1 105 ? 0.110 -11.485 -11.759 1.00 97.94 105 ASP A C 1
ATOM 844 O O . ASP A 1 105 ? 0.564 -12.634 -11.752 1.00 97.94 105 ASP A O 1
ATOM 848 N N . PRO A 1 106 ? -1.218 -11.272 -11.860 1.00 96.19 106 PRO A N 1
ATOM 849 C CA . PRO A 1 106 ? -2.190 -12.361 -11.971 1.00 96.19 106 PRO A CA 1
ATOM 850 C C . PRO A 1 106 ? -2.001 -13.230 -13.224 1.00 96.19 106 PRO A C 1
ATOM 852 O O . PRO A 1 106 ? -2.544 -14.330 -13.287 1.00 96.19 106 PRO A O 1
ATOM 855 N N . GLN A 1 107 ? -1.247 -12.763 -14.226 1.00 97.00 107 GLN A N 1
ATOM 856 C CA . GLN A 1 107 ? -0.896 -13.557 -15.408 1.00 97.00 107 GLN A CA 1
ATOM 857 C C . GLN A 1 107 ? 0.332 -14.457 -15.194 1.00 97.00 107 GLN A C 1
ATOM 859 O O . GLN A 1 107 ? 0.675 -15.237 -16.080 1.00 97.00 107 GLN A O 1
ATOM 864 N N . GLY A 1 108 ? 0.995 -14.367 -14.036 1.00 94.44 108 GLY A N 1
ATOM 865 C CA . GLY A 1 108 ? 2.168 -15.173 -13.699 1.00 94.44 108 GLY A CA 1
ATOM 866 C C . GLY A 1 108 ? 3.471 -14.713 -14.358 1.00 94.44 108 GLY A C 1
ATOM 867 O O . GLY A 1 108 ? 4.464 -15.438 -14.294 1.00 94.44 108 GLY A O 1
ATOM 868 N N . ASP A 1 109 ? 3.500 -13.530 -14.982 1.00 94.88 109 ASP A N 1
ATOM 869 C CA . ASP A 1 109 ? 4.734 -12.947 -15.512 1.00 94.88 109 ASP A CA 1
ATOM 870 C C . ASP A 1 109 ? 5.522 -12.258 -14.389 1.00 94.88 109 ASP A C 1
ATOM 872 O O . ASP A 1 109 ? 5.240 -11.129 -13.982 1.00 94.88 109 ASP A O 1
ATOM 876 N N . ILE A 1 110 ? 6.519 -12.972 -13.868 1.00 97.31 110 ILE A N 1
ATOM 877 C CA . ILE A 1 110 ? 7.272 -12.558 -12.680 1.00 97.31 110 ILE A CA 1
ATOM 878 C C . ILE A 1 110 ? 8.334 -11.490 -13.000 1.00 97.31 110 ILE A C 1
ATOM 880 O O . ILE A 1 110 ? 8.688 -10.697 -12.124 1.00 97.31 110 ILE A O 1
ATOM 884 N N . ILE A 1 111 ? 8.872 -11.458 -14.224 1.00 98.38 111 ILE A N 1
ATOM 885 C CA . ILE A 1 111 ? 10.052 -10.646 -14.556 1.00 98.38 111 ILE A CA 1
ATOM 886 C C . ILE A 1 111 ? 9.661 -9.442 -15.405 1.00 98.38 111 ILE A C 1
ATOM 888 O O . ILE A 1 111 ? 9.282 -9.578 -16.565 1.00 98.38 111 ILE A O 1
ATOM 892 N N . ILE A 1 112 ? 9.885 -8.242 -14.868 1.00 97.88 112 ILE A N 1
ATOM 893 C CA . ILE A 1 112 ? 9.745 -6.994 -15.617 1.00 97.88 112 ILE A CA 1
ATOM 894 C C . ILE A 1 112 ? 11.053 -6.742 -16.373 1.00 97.88 112 ILE A C 1
ATOM 896 O O . ILE A 1 112 ? 12.017 -6.144 -15.870 1.00 97.88 112 ILE A O 1
ATOM 900 N N . ARG A 1 113 ? 11.087 -7.245 -17.611 1.00 97.31 113 ARG A N 1
ATOM 901 C CA . ARG A 1 113 ? 12.247 -7.198 -18.513 1.00 97.31 113 ARG A CA 1
ATOM 902 C C . ARG A 1 113 ? 12.735 -5.764 -18.734 1.00 97.31 113 ARG A C 1
ATOM 904 O O . ARG A 1 113 ? 11.938 -4.853 -18.935 1.00 97.31 113 ARG A O 1
ATOM 911 N N . ASP A 1 114 ? 14.051 -5.563 -18.773 1.00 96.94 114 ASP A N 1
ATOM 912 C CA . ASP A 1 114 ? 14.630 -4.252 -19.082 1.00 96.94 114 ASP A CA 1
ATOM 913 C C . ASP A 1 114 ? 14.324 -3.819 -20.534 1.00 96.94 114 ASP A C 1
ATOM 915 O O . ASP A 1 114 ? 14.644 -4.562 -21.472 1.00 96.94 114 ASP A O 1
ATOM 919 N N . PRO A 1 115 ? 13.690 -2.650 -20.761 1.00 96.75 115 PRO A N 1
ATOM 920 C CA . PRO A 1 115 ? 13.433 -2.133 -22.100 1.00 96.75 115 PRO A CA 1
ATOM 921 C C . PRO A 1 115 ? 14.534 -1.206 -22.633 1.00 96.75 115 PRO A C 1
ATOM 923 O O . PRO A 1 115 ? 14.417 -0.724 -23.755 1.00 96.75 115 PRO A O 1
ATOM 926 N N . TYR A 1 116 ? 15.594 -0.926 -21.867 1.00 94.12 116 TYR A N 1
ATOM 927 C CA . TYR A 1 116 ? 16.548 0.141 -22.187 1.00 94.12 116 TYR A CA 1
ATOM 928 C C . TYR A 1 116 ? 17.191 0.019 -23.578 1.00 94.12 116 TYR A C 1
ATOM 930 O O . TYR A 1 116 ? 17.296 1.019 -24.294 1.00 94.12 116 TYR A O 1
ATOM 938 N N . TYR A 1 117 ? 17.563 -1.202 -23.971 1.00 92.75 117 TYR A N 1
ATOM 939 C CA . TYR A 1 117 ? 18.221 -1.497 -25.247 1.00 92.75 117 TYR A CA 1
ATOM 940 C C . TYR A 1 117 ? 17.255 -1.717 -26.420 1.00 92.75 117 TYR A C 1
ATOM 942 O O . TYR A 1 117 ? 17.708 -1.995 -27.530 1.00 92.75 117 TYR A O 1
ATOM 950 N N . ASP A 1 118 ? 15.942 -1.586 -26.210 1.00 93.81 118 ASP A N 1
ATOM 951 C CA . ASP A 1 118 ? 14.992 -1.679 -27.316 1.00 93.81 118 ASP A CA 1
ATOM 952 C C . ASP A 1 118 ? 15.142 -0.491 -28.264 1.00 93.81 118 ASP A C 1
ATOM 954 O O . ASP A 1 118 ? 15.315 0.655 -27.847 1.00 93.81 118 ASP A O 1
ATOM 958 N N . SER A 1 119 ? 15.000 -0.758 -29.559 1.00 90.50 119 SER A N 1
ATOM 959 C CA . SER A 1 119 ? 14.991 0.276 -30.595 1.00 90.50 119 SER A CA 1
ATOM 960 C C . SER A 1 119 ? 13.688 1.083 -30.639 1.00 90.50 119 SER A C 1
ATOM 962 O O . SER A 1 119 ? 13.649 2.140 -31.262 1.00 90.50 119 SER A O 1
ATOM 964 N N . ASN A 1 120 ? 12.618 0.605 -29.996 1.00 93.38 120 ASN A N 1
ATOM 965 C CA . ASN A 1 120 ? 11.298 1.236 -29.981 1.00 93.38 120 ASN A CA 1
ATOM 966 C C . ASN A 1 120 ? 10.674 1.227 -28.570 1.00 93.38 120 ASN A C 1
ATOM 968 O O . ASN A 1 120 ? 11.279 0.768 -27.602 1.00 93.38 120 ASN A O 1
ATOM 972 N N . ASN A 1 121 ? 9.443 1.732 -28.449 1.00 94.25 121 ASN A N 1
ATOM 973 C CA . ASN A 1 121 ? 8.759 1.874 -27.159 1.00 94.25 121 ASN A CA 1
ATOM 974 C C . ASN A 1 121 ? 7.986 0.618 -26.722 1.00 94.25 121 ASN A C 1
ATOM 976 O O . ASN A 1 121 ? 7.343 0.645 -25.672 1.00 94.25 121 ASN A O 1
ATOM 980 N N . ALA A 1 122 ? 8.010 -0.480 -27.485 1.00 96.62 122 ALA A N 1
ATOM 981 C CA . ALA A 1 122 ? 7.183 -1.652 -27.192 1.00 96.62 122 ALA A CA 1
ATOM 982 C C . ALA A 1 122 ? 7.550 -2.301 -25.846 1.00 96.62 122 ALA A C 1
ATOM 984 O O . ALA A 1 122 ? 6.657 -2.697 -25.098 1.00 96.62 122 ALA A O 1
ATOM 985 N N . GLY A 1 123 ? 8.840 -2.367 -25.498 1.00 97.69 123 GLY A N 1
ATOM 986 C CA . GLY A 1 123 ? 9.276 -2.861 -24.189 1.00 97.69 123 GLY A CA 1
ATOM 987 C C . GLY A 1 123 ? 8.816 -1.979 -23.030 1.00 97.69 123 GLY A C 1
ATOM 988 O O . GLY A 1 123 ? 8.411 -2.498 -21.994 1.00 97.69 123 GLY A O 1
ATOM 989 N N . PHE A 1 124 ? 8.809 -0.654 -23.211 1.00 98.25 124 PHE A N 1
ATOM 990 C CA . PHE A 1 124 ? 8.322 0.288 -22.197 1.00 98.25 124 PHE A CA 1
ATOM 991 C C . PHE A 1 124 ? 6.819 0.124 -21.955 1.00 98.25 124 PHE A C 1
ATOM 993 O O . PHE A 1 124 ? 6.391 0.078 -20.804 1.00 98.25 124 PHE A O 1
ATOM 1000 N N . HIS A 1 125 ? 6.036 -0.060 -23.022 1.00 98.19 125 HIS A N 1
ATOM 1001 C CA . HIS A 1 125 ? 4.609 -0.369 -22.921 1.00 98.19 125 HIS A CA 1
ATOM 1002 C C . HIS A 1 125 ? 4.361 -1.683 -22.183 1.00 98.19 125 HIS A C 1
ATOM 1004 O O . HIS A 1 125 ? 3.531 -1.731 -21.283 1.00 98.19 125 HIS A O 1
ATOM 1010 N N . LYS A 1 126 ? 5.105 -2.744 -22.517 1.00 97.81 126 LYS A N 1
ATOM 1011 C CA . LYS A 1 126 ? 4.981 -4.032 -21.820 1.00 97.81 126 LYS A CA 1
ATOM 1012 C C . LYS A 1 126 ? 5.305 -3.910 -20.332 1.00 97.81 126 LYS A C 1
ATOM 1014 O O . LYS A 1 126 ? 4.533 -4.405 -19.517 1.00 97.81 126 LYS A O 1
ATOM 1019 N N . ALA A 1 127 ? 6.388 -3.211 -19.989 1.00 98.25 127 ALA A N 1
ATOM 1020 C CA . ALA A 1 127 ? 6.751 -2.953 -18.599 1.00 98.25 127 ALA A CA 1
ATOM 1021 C C . ALA A 1 127 ? 5.656 -2.160 -17.865 1.00 98.25 127 ALA A C 1
ATOM 1023 O O . ALA A 1 127 ? 5.310 -2.512 -16.744 1.00 98.25 127 ALA A O 1
ATOM 1024 N N . TYR A 1 128 ? 5.066 -1.143 -18.504 1.00 98.69 128 TYR A N 1
ATOM 1025 C CA . TYR A 1 128 ? 3.932 -0.400 -17.949 1.00 98.69 128 TYR A CA 1
ATOM 1026 C C . TYR A 1 128 ? 2.728 -1.305 -17.668 1.00 98.69 128 TYR A C 1
ATOM 1028 O O . TYR A 1 128 ? 2.220 -1.313 -16.551 1.00 98.69 128 TYR A O 1
ATOM 1036 N N . GLU A 1 129 ? 2.290 -2.097 -18.651 1.00 98.56 129 GLU A N 1
ATOM 1037 C CA . GLU A 1 129 ? 1.123 -2.973 -18.494 1.00 98.56 129 GLU A CA 1
ATOM 1038 C C . GLU A 1 129 ? 1.344 -4.025 -17.398 1.00 98.56 129 GLU A C 1
ATOM 1040 O O . GLU A 1 129 ? 0.430 -4.325 -16.631 1.00 98.56 129 GLU A O 1
ATOM 1045 N N . GLN A 1 130 ? 2.559 -4.570 -17.295 1.00 98.56 130 GLN A N 1
ATOM 1046 C CA . GLN A 1 130 ? 2.927 -5.501 -16.228 1.00 98.56 130 GLN A CA 1
ATOM 1047 C C . GLN A 1 130 ? 2.917 -4.811 -14.860 1.00 98.56 130 GLN A C 1
ATOM 1049 O O . GLN A 1 130 ? 2.274 -5.314 -13.942 1.00 98.56 130 GLN A O 1
ATOM 1054 N N . CYS A 1 131 ? 3.517 -3.617 -14.740 1.00 98.69 131 CYS A N 1
ATOM 1055 C CA . CYS A 1 131 ? 3.436 -2.808 -13.523 1.00 98.69 131 CYS A CA 1
ATOM 1056 C C . CYS A 1 131 ? 1.980 -2.567 -13.106 1.00 98.69 131 CYS A C 1
ATOM 1058 O O . CYS A 1 131 ? 1.650 -2.799 -11.951 1.00 98.69 131 CYS A O 1
ATOM 1060 N N . VAL A 1 132 ? 1.093 -2.162 -14.023 1.00 98.50 132 VAL A N 1
ATOM 1061 C CA . VAL A 1 132 ? -0.329 -1.924 -13.710 1.00 98.50 132 VAL A CA 1
ATOM 1062 C C . VAL A 1 132 ? -0.992 -3.170 -13.131 1.00 98.50 132 VAL A C 1
ATOM 1064 O O . VAL A 1 132 ? -1.647 -3.080 -12.092 1.00 98.50 132 VAL A O 1
ATOM 1067 N N . ARG A 1 133 ? -0.818 -4.335 -13.767 1.00 98.38 133 ARG A N 1
ATOM 1068 C CA . ARG A 1 133 ? -1.417 -5.586 -13.282 1.00 98.38 133 ARG A CA 1
ATOM 1069 C C . ARG A 1 133 ? -0.880 -5.980 -11.908 1.00 98.38 133 ARG A C 1
ATOM 1071 O O . ARG A 1 133 ? -1.677 -6.231 -11.007 1.00 98.38 133 ARG A O 1
ATOM 1078 N N . SER A 1 134 ? 0.443 -5.993 -11.743 1.00 98.44 134 SER A N 1
ATOM 1079 C CA . SER A 1 134 ? 1.091 -6.378 -10.486 1.00 98.44 134 SER A CA 1
ATOM 1080 C C . SER A 1 134 ? 0.744 -5.432 -9.340 1.00 98.44 134 SER A C 1
ATOM 1082 O O . SER A 1 134 ? 0.404 -5.883 -8.252 1.00 98.44 134 SER A O 1
ATOM 1084 N N . ILE A 1 135 ? 0.787 -4.121 -9.583 1.00 98.44 135 ILE A N 1
ATOM 1085 C CA . ILE A 1 135 ? 0.523 -3.095 -8.567 1.00 98.44 135 ILE A CA 1
ATOM 1086 C C . ILE A 1 135 ? -0.938 -3.123 -8.139 1.00 98.44 135 ILE A C 1
ATOM 1088 O O . ILE A 1 135 ? -1.226 -3.054 -6.947 1.00 98.44 135 ILE A O 1
ATOM 1092 N N . LYS A 1 136 ? -1.867 -3.266 -9.090 1.00 96.12 136 LYS A N 1
ATOM 1093 C CA . LYS A 1 136 ? -3.289 -3.369 -8.767 1.00 96.12 136 LYS A CA 1
ATOM 1094 C C . LYS A 1 136 ? -3.570 -4.590 -7.892 1.00 96.12 136 LYS A C 1
ATOM 1096 O O . LYS A 1 136 ? -4.234 -4.447 -6.871 1.00 96.12 136 LYS A O 1
ATOM 1101 N N . ALA A 1 137 ? -3.031 -5.755 -8.248 1.00 95.62 137 ALA A N 1
ATOM 1102 C CA . ALA A 1 137 ? -3.194 -6.972 -7.455 1.00 95.62 137 ALA A CA 1
ATOM 1103 C C . ALA A 1 137 ? -2.552 -6.848 -6.060 1.00 95.62 137 ALA A C 1
ATOM 1105 O O . ALA A 1 137 ? -3.172 -7.214 -5.063 1.00 95.62 137 ALA A O 1
ATOM 1106 N N . PHE A 1 138 ? -1.349 -6.269 -5.975 1.00 96.38 138 PHE A N 1
ATOM 1107 C CA . PHE A 1 138 ? -0.676 -5.992 -4.705 1.00 96.38 138 PHE A CA 1
ATOM 1108 C C . PHE A 1 138 ? -1.512 -5.068 -3.806 1.00 96.38 138 PHE A C 1
ATOM 1110 O O . PHE A 1 138 ? -1.789 -5.400 -2.654 1.00 96.38 138 PHE A O 1
ATOM 1117 N N . LEU A 1 139 ? -1.968 -3.925 -4.330 1.00 92.69 139 LEU A N 1
ATOM 1118 C CA . LEU A 1 139 ? -2.790 -2.987 -3.566 1.00 92.69 139 LEU A CA 1
ATOM 1119 C C . LEU A 1 139 ? -4.145 -3.598 -3.203 1.00 92.69 139 LEU A C 1
ATOM 1121 O O . LEU A 1 139 ? -4.620 -3.381 -2.099 1.00 92.69 139 LEU A O 1
ATOM 1125 N N . GLU A 1 140 ? -4.776 -4.399 -4.059 1.00 88.25 140 GLU A N 1
ATOM 1126 C CA . GLU A 1 140 ? -6.011 -5.106 -3.692 1.00 88.25 140 GLU A CA 1
ATOM 1127 C C . GLU A 1 140 ? -5.804 -6.066 -2.518 1.00 88.25 140 GLU A C 1
ATOM 1129 O O . GLU A 1 140 ? -6.659 -6.122 -1.632 1.00 88.25 140 GLU A O 1
ATOM 1134 N N . GLN A 1 141 ? -4.662 -6.756 -2.481 1.00 88.12 141 GLN A N 1
ATOM 1135 C CA . GLN A 1 141 ? -4.294 -7.665 -1.401 1.00 88.12 141 GLN A CA 1
ATOM 1136 C C . GLN A 1 141 ? -3.982 -6.930 -0.086 1.00 88.12 141 GLN A C 1
ATOM 1138 O O . GLN A 1 141 ? -4.251 -7.467 0.990 1.00 88.12 141 GLN A O 1
ATOM 1143 N N . TYR A 1 142 ? -3.433 -5.713 -0.156 1.00 85.12 142 TYR A N 1
ATOM 1144 C CA . TYR A 1 142 ? -2.831 -5.047 1.003 1.00 85.12 142 TYR A CA 1
ATOM 1145 C C . TYR A 1 142 ? -3.399 -3.672 1.370 1.00 85.12 142 TYR A C 1
ATOM 1147 O O . TYR A 1 142 ? -3.056 -3.151 2.428 1.00 85.12 142 TYR A O 1
ATOM 1155 N N . LYS A 1 143 ? -4.334 -3.105 0.599 1.00 70.31 143 LYS A N 1
ATOM 1156 C CA . LYS A 1 143 ? -5.001 -1.817 0.897 1.00 70.31 143 LYS A CA 1
ATOM 1157 C C . LYS A 1 143 ? -5.661 -1.753 2.279 1.00 70.31 143 LYS A C 1
ATOM 1159 O O . LYS A 1 143 ? -5.930 -0.663 2.764 1.00 70.31 143 LYS A O 1
ATOM 1164 N N . GLY A 1 144 ? -5.922 -2.902 2.906 1.00 56.41 144 GLY A N 1
ATOM 1165 C CA . GLY A 1 144 ? -6.467 -3.005 4.260 1.00 56.41 144 GLY A CA 1
ATOM 1166 C C . GLY A 1 144 ? -5.438 -3.225 5.379 1.00 56.41 144 GLY A C 1
ATOM 1167 O O . GLY A 1 144 ? -5.847 -3.442 6.511 1.00 56.41 144 GLY A O 1
ATOM 1168 N N . ILE A 1 145 ? -4.121 -3.178 5.125 1.00 56.38 145 ILE A N 1
ATOM 1169 C CA . ILE A 1 145 ? -3.097 -3.376 6.180 1.00 56.38 145 ILE A CA 1
ATOM 1170 C C . ILE A 1 145 ? -3.156 -2.309 7.293 1.00 56.38 145 ILE A C 1
ATOM 1172 O O . ILE A 1 145 ? -2.644 -2.552 8.386 1.00 56.38 145 ILE A O 1
ATOM 1176 N N . VAL A 1 146 ? -3.851 -1.184 7.105 1.00 53.72 146 VAL A N 1
ATOM 1177 C CA . VAL A 1 146 ? -4.233 -0.335 8.241 1.00 53.72 146 VAL A CA 1
ATOM 1178 C C . VAL A 1 146 ? -5.363 -1.035 8.994 1.00 53.72 146 VAL A C 1
ATOM 1180 O O . VAL A 1 146 ? -6.539 -0.839 8.685 1.00 53.72 146 VAL A O 1
ATOM 1183 N N . LYS A 1 147 ? -5.008 -1.881 9.970 1.00 48.16 147 LYS A N 1
ATOM 1184 C CA . LYS A 1 147 ? -5.977 -2.387 10.945 1.00 48.16 147 LYS A CA 1
ATOM 1185 C C . LYS A 1 147 ? -6.630 -1.184 11.604 1.00 48.16 147 LYS A C 1
ATOM 1187 O O . LYS A 1 147 ? -5.952 -0.417 12.278 1.00 48.16 147 LYS A O 1
ATOM 1192 N N . ARG A 1 148 ? -7.932 -1.028 11.394 1.00 56.06 148 ARG A N 1
ATOM 1193 C CA . ARG A 1 148 ? -8.731 -0.039 12.108 1.00 56.06 148 ARG A CA 1
ATOM 1194 C C . ARG A 1 148 ? -9.313 -0.704 13.337 1.00 56.06 148 ARG A C 1
ATOM 1196 O O . ARG A 1 148 ? -9.726 -1.859 13.300 1.00 56.06 148 ARG A O 1
ATOM 1203 N N . SER A 1 149 ? -9.332 0.010 14.443 1.00 48.75 149 SER A N 1
ATOM 1204 C CA . SER A 1 149 ? -9.719 -0.546 15.731 1.00 48.75 149 SER A CA 1
ATOM 1205 C C . SER A 1 149 ? -10.841 0.285 16.348 1.00 48.75 149 SER A C 1
ATOM 1207 O O . SER A 1 149 ? -10.781 1.513 16.404 1.00 48.75 149 SER A O 1
ATOM 1209 N N . ILE A 1 150 ? -11.910 -0.390 16.775 1.00 69.12 150 ILE A N 1
ATOM 1210 C CA . ILE A 1 150 ? -13.080 0.224 17.409 1.00 69.12 150 ILE A CA 1
ATOM 1211 C C . ILE A 1 150 ? -13.296 -0.388 18.789 1.00 69.12 150 ILE A C 1
ATOM 1213 O O . ILE A 1 150 ? -13.425 -1.602 18.934 1.00 69.12 150 ILE A O 1
ATOM 1217 N N . LEU A 1 151 ? -13.445 0.469 19.792 1.00 61.56 151 LEU A N 1
ATOM 1218 C CA . LEU A 1 151 ? -13.939 0.097 21.108 1.00 61.56 151 LEU A CA 1
ATOM 1219 C C . LEU A 1 151 ? -15.335 0.679 21.330 1.00 61.56 151 LEU A C 1
ATOM 1221 O O . LEU A 1 151 ? -15.530 1.893 21.313 1.00 61.56 151 LEU A O 1
ATOM 1225 N N . HIS A 1 152 ? -16.315 -0.174 21.605 1.00 74.00 152 HIS A N 1
ATOM 1226 C CA . HIS A 1 152 ? -17.637 0.264 22.048 1.00 74.00 152 HIS A CA 1
ATOM 1227 C C . HIS A 1 152 ? -17.669 0.386 23.575 1.00 74.00 152 HIS A C 1
ATOM 1229 O O . HIS A 1 152 ? -17.351 -0.564 24.286 1.00 74.00 152 HIS A O 1
ATOM 1235 N N . VAL A 1 153 ? -18.094 1.531 24.108 1.00 62.81 153 VAL A N 1
ATOM 1236 C CA . VAL A 1 153 ? -18.075 1.810 25.551 1.00 62.81 153 VAL A CA 1
ATOM 1237 C C . VAL A 1 153 ? -19.447 2.194 26.078 1.00 62.81 153 VAL A C 1
ATOM 1239 O O . VAL A 1 153 ? -20.189 2.963 25.466 1.00 62.81 153 VAL A O 1
ATOM 1242 N N . THR A 1 154 ? -19.773 1.695 27.270 1.00 62.81 154 THR A N 1
ATOM 1243 C CA . THR A 1 154 ? -21.009 2.025 27.991 1.00 62.81 154 THR A CA 1
ATOM 1244 C C . THR A 1 154 ? -20.772 2.387 29.469 1.00 62.81 154 THR A C 1
ATOM 1246 O O . THR A 1 154 ? -19.769 1.990 30.066 1.00 62.81 154 THR A O 1
ATOM 1249 N N . ILE A 1 155 ? -21.705 3.118 30.103 1.00 56.84 155 ILE A N 1
ATOM 1250 C CA . ILE A 1 155 ? -21.731 3.372 31.558 1.00 56.84 155 ILE A CA 1
ATOM 1251 C C . ILE A 1 155 ? -23.082 3.070 32.197 1.00 56.84 155 ILE A C 1
ATOM 1253 O O . ILE A 1 155 ? -24.127 3.173 31.562 1.00 56.84 155 ILE A O 1
ATOM 1257 N N . HIS A 1 156 ? -23.022 2.757 33.497 1.00 52.81 156 HIS A N 1
ATOM 1258 C CA . HIS A 1 156 ? -24.139 2.701 34.442 1.00 52.81 156 HIS A CA 1
ATOM 1259 C C . HIS A 1 156 ? -24.142 3.946 35.328 1.00 52.81 156 HIS A C 1
ATOM 1261 O O . HIS A 1 156 ? -23.497 3.957 36.374 1.00 52.81 156 HIS A O 1
ATOM 1267 N N . LYS A 1 157 ? -24.879 4.995 34.955 1.00 33.97 157 LYS A N 1
ATOM 1268 C CA . LYS A 1 157 ? -25.195 6.082 35.891 1.00 33.97 157 LYS A CA 1
ATOM 1269 C C . LYS A 1 157 ? -26.625 5.883 36.380 1.00 33.97 157 LYS A C 1
ATOM 1271 O O . LYS A 1 157 ? -27.562 6.448 35.829 1.00 33.97 157 LYS A O 1
ATOM 1276 N N . LEU A 1 158 ? -26.806 5.033 37.393 1.00 36.34 158 LEU A N 1
ATOM 1277 C CA . LEU A 1 158 ? -28.084 4.951 38.097 1.00 36.34 158 LEU A CA 1
ATOM 1278 C C . LEU A 1 158 ? -28.119 6.019 39.184 1.00 36.34 158 LEU A C 1
ATOM 1280 O O . LEU A 1 158 ? -27.367 5.976 40.158 1.00 36.34 158 LEU A O 1
ATOM 1284 N N . ASN A 1 159 ? -29.042 6.962 39.010 1.00 32.59 159 ASN A N 1
ATOM 1285 C CA . ASN A 1 159 ? -29.605 7.689 40.132 1.00 32.59 159 ASN A CA 1
ATOM 1286 C C . ASN A 1 159 ? -30.277 6.674 41.076 1.00 32.59 159 ASN A C 1
ATOM 1288 O O . ASN A 1 159 ? -30.867 5.685 40.646 1.00 32.59 159 ASN A O 1
ATOM 1292 N N . LEU A 1 160 ? -30.105 6.907 42.370 1.00 43.00 160 LEU A N 1
ATOM 1293 C CA . LEU A 1 160 ? -30.375 5.986 43.469 1.00 43.00 160 LEU A CA 1
ATOM 1294 C C . LEU A 1 160 ? -31.804 5.407 43.499 1.00 43.00 160 LEU A C 1
ATOM 1296 O O . LEU A 1 160 ? -32.787 6.122 43.334 1.00 43.00 160 LEU A O 1
ATOM 1300 N N . LYS A 1 161 ? -31.856 4.136 43.930 1.00 36.19 161 LYS A N 1
ATOM 1301 C CA . LYS A 1 161 ? -33.005 3.305 44.340 1.00 36.19 161 LYS A CA 1
ATOM 1302 C C . LYS A 1 161 ? -33.758 2.599 43.206 1.00 36.19 161 LYS A C 1
ATOM 1304 O O . LYS A 1 161 ? -34.446 3.213 42.405 1.00 36.19 161 LYS A O 1
ATOM 1309 N N . LYS A 1 162 ? -33.756 1.264 43.341 1.00 36.06 162 LYS A N 1
ATOM 1310 C CA . LYS A 1 162 ? -34.521 0.244 42.607 1.00 36.06 162 LYS A CA 1
ATOM 1311 C C . LYS A 1 162 ? -33.892 -0.166 41.262 1.00 36.06 162 LYS A C 1
ATOM 1313 O O . LYS A 1 162 ? -33.756 0.629 40.350 1.00 36.06 162 LYS A O 1
ATOM 1318 N N . TYR A 1 163 ? -33.610 -1.466 41.168 1.00 40.00 163 TYR A N 1
ATOM 1319 C CA . TYR A 1 163 ? -33.228 -2.251 39.985 1.00 40.00 163 TYR A CA 1
ATOM 1320 C C . TYR A 1 163 ? -31.727 -2.428 39.715 1.00 40.00 163 TYR A C 1
ATOM 1322 O O . TYR A 1 163 ? -30.918 -1.512 39.723 1.00 40.00 163 TYR A O 1
ATOM 1330 N N . ASN A 1 164 ? -31.375 -3.701 39.548 1.00 38.44 164 ASN A N 1
ATOM 1331 C CA . ASN A 1 164 ? -30.055 -4.291 39.724 1.00 38.44 164 ASN A CA 1
ATOM 1332 C C . ASN A 1 164 ? -29.548 -4.826 38.369 1.00 38.44 164 ASN A C 1
ATOM 1334 O O . ASN A 1 164 ? -29.089 -5.965 38.297 1.00 38.44 164 ASN A O 1
ATOM 1338 N N . HIS A 1 165 ? -29.691 -4.048 37.287 1.00 41.47 165 HIS A N 1
ATOM 1339 C CA . HIS A 1 165 ? -29.435 -4.506 35.912 1.00 41.47 165 HIS A CA 1
ATOM 1340 C C . HIS A 1 165 ? -28.640 -3.479 35.088 1.00 41.47 165 HIS A C 1
ATOM 1342 O O . HIS A 1 165 ? -29.008 -2.314 35.040 1.00 41.47 165 HIS A O 1
ATOM 1348 N N . ARG A 1 166 ? -27.679 -3.922 34.276 1.00 49.53 166 ARG A N 1
ATOM 1349 C CA . ARG A 1 166 ? -26.239 -4.108 34.565 1.00 49.53 166 ARG A CA 1
ATOM 1350 C C . ARG A 1 166 ? -25.496 -4.112 33.194 1.00 49.53 166 ARG A C 1
ATOM 1352 O O . ARG A 1 166 ? -26.155 -4.091 32.159 1.00 49.53 166 ARG A O 1
ATOM 1359 N N . ASN A 1 167 ? -24.165 -3.963 33.138 1.00 47.16 167 ASN A N 1
ATOM 1360 C CA . ASN A 1 167 ? -23.361 -3.746 31.908 1.00 47.16 167 ASN A CA 1
ATOM 1361 C C . ASN A 1 167 ? -23.313 -5.003 31.025 1.00 47.16 167 ASN A C 1
ATOM 1363 O O . ASN A 1 167 ? -22.356 -5.770 31.072 1.00 47.16 167 ASN A O 1
ATOM 1367 N N . SER A 1 168 ? -24.386 -5.268 30.292 1.00 52.97 168 SER A N 1
ATOM 1368 C CA . SER A 1 168 ? -24.538 -6.573 29.651 1.00 52.97 168 SER A CA 1
ATOM 1369 C C . SER A 1 168 ? -25.397 -6.552 28.382 1.00 52.97 168 SER A C 1
ATOM 1371 O O . SER A 1 168 ? -25.639 -7.608 27.803 1.00 52.97 168 SER A O 1
ATOM 1373 N N . CYS A 1 169 ? -25.845 -5.372 27.926 1.00 61.44 169 CYS A N 1
ATOM 1374 C CA . CYS A 1 169 ? -26.794 -5.251 26.812 1.00 61.44 169 CYS A CA 1
ATOM 1375 C C . CYS A 1 169 ? -26.307 -4.360 25.656 1.00 61.44 169 CYS A C 1
ATOM 1377 O O . CYS A 1 169 ? -26.082 -4.883 24.574 1.00 61.44 169 CYS A O 1
ATOM 1379 N N . ARG A 1 170 ? -26.128 -3.042 25.846 1.00 74.12 170 ARG A N 1
ATOM 1380 C CA . ARG A 1 170 ? -25.919 -2.093 24.728 1.00 74.12 170 ARG A CA 1
ATOM 1381 C C . ARG A 1 170 ? -24.604 -2.284 23.969 1.00 74.12 170 ARG A C 1
ATOM 1383 O O . ARG A 1 170 ? -24.647 -2.587 22.782 1.00 74.12 170 ARG A O 1
ATOM 1390 N N . SER A 1 171 ? -23.457 -2.146 24.637 1.00 74.88 171 SER A N 1
ATOM 1391 C CA . SER A 1 171 ? -22.159 -2.279 23.963 1.00 74.88 171 SER A CA 1
ATOM 1392 C C . SER A 1 171 ? -21.854 -3.710 23.494 1.00 74.88 171 SER A C 1
ATOM 1394 O O . SER A 1 171 ? -21.353 -3.827 22.380 1.00 74.88 171 SER A O 1
ATOM 1396 N N . PRO A 1 172 ? -22.258 -4.801 24.193 1.00 81.44 172 PRO A N 1
ATOM 1397 C CA . PRO A 1 172 ? -22.106 -6.145 23.636 1.00 81.44 172 PRO A CA 1
ATOM 1398 C C . PRO A 1 172 ? -23.008 -6.411 22.421 1.00 81.44 172 PRO A C 1
ATOM 1400 O O . PRO A 1 172 ? -22.613 -7.125 21.508 1.00 81.44 172 PRO A O 1
ATOM 1403 N N . ILE A 1 173 ? -24.227 -5.849 22.373 1.00 86.38 173 ILE A N 1
ATOM 1404 C CA . ILE A 1 173 ? -25.062 -5.934 21.161 1.00 86.38 173 ILE A CA 1
ATOM 1405 C C . ILE A 1 173 ? -24.411 -5.146 20.023 1.00 86.38 173 ILE A C 1
ATOM 1407 O O . ILE A 1 173 ? -24.386 -5.646 18.903 1.00 86.38 173 ILE A O 1
ATOM 1411 N N . ALA A 1 174 ? -23.888 -3.947 20.298 1.00 86.12 174 ALA A N 1
ATOM 1412 C CA . ALA A 1 174 ? -23.200 -3.138 19.297 1.00 86.12 174 ALA A CA 1
ATOM 1413 C C . ALA A 1 174 ? -21.973 -3.868 18.731 1.00 86.12 174 ALA A C 1
ATOM 1415 O O . ALA A 1 174 ? -21.868 -3.993 17.517 1.00 86.12 174 ALA A O 1
ATOM 1416 N N . GLU A 1 175 ? -21.115 -4.431 19.588 1.00 87.38 175 GLU A N 1
ATOM 1417 C CA . GLU A 1 175 ? -19.976 -5.267 19.187 1.00 87.38 175 GLU A CA 1
ATOM 1418 C C . GLU A 1 175 ? -20.424 -6.443 18.309 1.00 87.38 175 GLU A C 1
ATOM 1420 O O . GLU A 1 175 ? -19.923 -6.608 17.199 1.00 87.38 175 GLU A O 1
ATOM 1425 N N . ALA A 1 176 ? -21.411 -7.221 18.762 1.00 88.88 176 ALA A N 1
ATOM 1426 C CA . ALA A 1 176 ? -21.901 -8.389 18.035 1.00 88.88 176 ALA A CA 1
ATOM 1427 C C . ALA A 1 176 ? -22.492 -8.039 16.660 1.00 88.88 176 ALA A C 1
ATOM 1429 O O . ALA A 1 176 ? -22.248 -8.742 15.680 1.00 88.88 176 ALA A O 1
ATOM 1430 N N . VAL A 1 177 ? -23.281 -6.962 16.584 1.00 89.94 177 VAL A N 1
ATOM 1431 C CA . VAL A 1 177 ? -23.864 -6.481 15.324 1.00 89.94 177 VAL A CA 1
ATOM 1432 C C . VAL A 1 177 ? -22.768 -5.963 14.402 1.00 89.94 177 VAL A C 1
ATOM 1434 O O . VAL A 1 177 ? -22.781 -6.293 13.221 1.00 89.94 177 VAL A O 1
ATOM 1437 N N . PHE A 1 178 ? -21.796 -5.217 14.927 1.00 89.12 178 PHE A N 1
ATOM 1438 C CA . PHE A 1 178 ? -20.688 -4.712 14.126 1.00 89.12 178 PHE A CA 1
ATOM 1439 C C . PHE A 1 178 ? -19.875 -5.865 13.531 1.00 89.12 178 PHE A C 1
ATOM 1441 O O . PHE A 1 178 ? -19.652 -5.876 12.323 1.00 89.12 178 PHE A O 1
ATOM 1448 N N . LEU A 1 179 ? -19.506 -6.861 14.348 1.00 87.31 179 LEU A N 1
ATOM 1449 C CA . LEU A 1 179 ? -18.806 -8.076 13.913 1.00 87.31 179 LEU A CA 1
ATOM 1450 C C . LEU A 1 179 ? -19.550 -8.797 12.780 1.00 87.31 179 LEU A C 1
ATOM 1452 O O . LEU A 1 179 ? -18.935 -9.225 11.803 1.00 87.31 179 LEU A O 1
ATOM 1456 N N . GLU A 1 180 ? -20.872 -8.915 12.887 1.00 90.12 180 GLU A N 1
ATOM 1457 C CA . GLU A 1 180 ? -21.691 -9.552 11.856 1.00 90.12 180 GLU A CA 1
ATOM 1458 C C . GLU A 1 180 ? -21.734 -8.729 10.556 1.00 90.12 180 GLU A C 1
ATOM 1460 O O . GLU A 1 180 ? -21.623 -9.294 9.467 1.00 90.12 180 GLU A O 1
ATOM 1465 N N . GLU A 1 181 ? -21.843 -7.400 10.637 1.00 87.44 181 GLU A N 1
ATOM 1466 C CA . GLU A 1 181 ? -21.844 -6.538 9.449 1.00 87.44 181 GLU A CA 1
ATOM 1467 C C . GLU A 1 181 ? -20.484 -6.533 8.740 1.00 87.44 181 GLU A C 1
ATOM 1469 O O . GLU A 1 181 ? -20.428 -6.720 7.523 1.00 87.44 181 GLU A O 1
ATOM 1474 N N . ILE A 1 182 ? -19.366 -6.433 9.470 1.00 84.81 182 ILE A N 1
ATOM 1475 C CA . ILE A 1 182 ? -18.043 -6.521 8.833 1.00 84.81 182 ILE A CA 1
ATOM 1476 C C . ILE A 1 182 ? -17.775 -7.904 8.248 1.00 84.81 182 ILE A C 1
ATOM 1478 O O . ILE A 1 182 ? -17.108 -8.010 7.222 1.00 84.81 182 ILE A O 1
ATOM 1482 N N . LYS A 1 183 ? -18.330 -8.966 8.839 1.00 84.94 183 LYS A N 1
ATOM 1483 C CA . LYS A 1 183 ? -18.248 -10.313 8.278 1.00 84.94 183 LYS A CA 1
ATOM 1484 C C . LYS A 1 183 ? -18.963 -10.403 6.935 1.00 84.94 183 LYS A C 1
ATOM 1486 O O . LYS A 1 183 ? -18.389 -10.939 5.994 1.00 84.94 183 LYS A O 1
ATOM 1491 N N . LYS A 1 184 ? -20.171 -9.845 6.813 1.00 84.69 184 LYS A N 1
ATOM 1492 C CA . LYS A 1 184 ? -20.911 -9.796 5.535 1.00 84.69 184 LYS A CA 1
ATOM 1493 C C . LYS A 1 184 ? -20.174 -8.999 4.461 1.00 84.69 184 LYS A C 1
ATOM 1495 O O . LYS A 1 184 ? -20.287 -9.316 3.280 1.00 84.69 184 LYS A O 1
ATOM 1500 N N . LEU A 1 185 ? -19.420 -7.983 4.872 1.00 80.31 185 LEU A N 1
ATOM 1501 C CA . LEU A 1 185 ? -18.611 -7.149 3.986 1.00 80.31 185 LEU A CA 1
ATOM 1502 C C . LEU A 1 185 ? -17.219 -7.737 3.690 1.00 80.31 185 LEU A C 1
ATOM 1504 O O . LEU A 1 185 ? -16.460 -7.118 2.950 1.00 80.31 185 LEU A O 1
ATOM 1508 N N . ASN A 1 186 ? -16.879 -8.916 4.233 1.00 77.69 186 ASN A N 1
ATOM 1509 C CA . ASN A 1 186 ? -15.544 -9.525 4.161 1.00 77.69 186 ASN A CA 1
ATOM 1510 C C . ASN A 1 186 ? -14.427 -8.609 4.697 1.00 77.69 186 ASN A C 1
ATOM 1512 O O . ASN A 1 186 ? -13.360 -8.497 4.099 1.00 77.69 186 ASN A O 1
ATOM 1516 N N . LEU A 1 187 ? -14.676 -7.948 5.830 1.00 77.12 187 LEU A N 1
ATOM 1517 C CA . LEU A 1 187 ? -13.747 -7.004 6.454 1.00 77.12 187 LEU A CA 1
ATOM 1518 C C . LEU A 1 187 ? -13.149 -7.491 7.787 1.00 77.12 187 LEU A C 1
ATOM 1520 O O . LEU A 1 187 ? -12.504 -6.710 8.479 1.00 77.12 187 LEU A O 1
ATOM 1524 N N . LEU A 1 188 ? -13.347 -8.759 8.166 1.00 72.25 188 LEU A N 1
ATOM 1525 C CA . LEU A 1 188 ? -12.911 -9.288 9.471 1.00 72.25 188 LEU A CA 1
ATOM 1526 C C . LEU A 1 188 ? -11.409 -9.132 9.736 1.00 72.25 188 LEU A C 1
ATOM 1528 O O . LEU A 1 188 ? -11.024 -8.847 10.864 1.00 72.25 188 LEU A O 1
ATOM 1532 N N . ASP A 1 189 ? -10.572 -9.263 8.709 1.00 67.75 189 ASP A N 1
ATOM 1533 C CA . ASP A 1 189 ? -9.115 -9.168 8.865 1.00 67.75 189 ASP A CA 1
ATOM 1534 C C . ASP A 1 189 ? -8.616 -7.725 9.070 1.00 67.75 189 ASP A C 1
ATOM 1536 O O . ASP A 1 189 ? -7.450 -7.509 9.411 1.00 67.75 189 ASP A O 1
ATOM 1540 N N . TYR A 1 190 ? -9.497 -6.737 8.885 1.00 69.06 190 TYR A N 1
ATOM 1541 C CA . TYR A 1 190 ? -9.156 -5.312 8.882 1.00 69.06 190 TYR A CA 1
ATOM 1542 C C . TYR A 1 190 ? -9.653 -4.554 10.109 1.00 69.06 190 TYR A C 1
ATOM 1544 O O . TYR A 1 190 ? -9.240 -3.412 10.314 1.00 69.06 190 TYR A O 1
ATOM 1552 N N . TRP A 1 191 ? -10.525 -5.166 10.912 1.00 78.06 191 TRP A N 1
ATOM 1553 C CA . TRP A 1 191 ? -11.110 -4.526 12.082 1.00 78.06 191 TRP A CA 1
ATOM 1554 C C . TRP A 1 191 ? -10.809 -5.304 13.355 1.00 78.06 191 TRP A C 1
ATOM 1556 O O . TRP A 1 191 ? -11.146 -6.480 13.472 1.00 78.06 191 TRP A O 1
ATOM 1566 N N . GLU A 1 192 ? -10.226 -4.622 14.336 1.00 83.31 192 GLU A N 1
ATOM 1567 C CA . GLU A 1 192 ? -10.232 -5.090 15.720 1.00 83.31 192 GLU A CA 1
ATOM 1568 C C . GLU A 1 192 ? -11.391 -4.422 16.459 1.00 83.31 192 GLU A C 1
ATOM 1570 O O . GLU A 1 192 ? -11.507 -3.197 16.463 1.00 83.31 192 GLU A O 1
ATOM 1575 N N . ILE A 1 193 ? -12.268 -5.222 17.063 1.00 87.75 193 ILE A N 1
ATOM 1576 C CA . ILE A 1 193 ? -13.454 -4.720 17.758 1.00 87.75 193 ILE A CA 1
ATOM 1577 C C . ILE A 1 193 ? -13.481 -5.300 19.157 1.00 87.75 193 ILE A C 1
ATOM 1579 O O . ILE A 1 193 ? -13.229 -6.488 19.346 1.00 87.75 193 ILE A O 1
ATOM 1583 N N . ASP A 1 194 ? -13.816 -4.452 20.118 1.00 87.94 194 ASP A N 1
ATOM 1584 C CA . ASP A 1 194 ? -14.028 -4.851 21.501 1.00 87.94 194 ASP A CA 1
ATOM 1585 C C . ASP A 1 194 ? -15.166 -4.026 22.126 1.00 87.94 194 ASP A C 1
ATOM 1587 O O . ASP A 1 194 ? -15.628 -3.017 21.572 1.00 87.94 194 ASP A O 1
ATOM 1591 N N . SER A 1 195 ? -15.616 -4.444 23.304 1.00 88.38 195 SER A N 1
ATOM 1592 C CA . SER A 1 195 ? -16.560 -3.722 24.148 1.00 88.38 195 SER A CA 1
ATOM 1593 C C . SER A 1 195 ? -16.008 -3.580 25.564 1.00 88.38 195 SER A C 1
ATOM 1595 O O . SER A 1 195 ? -15.481 -4.512 26.165 1.00 88.38 195 SER A O 1
ATOM 1597 N N . ALA A 1 196 ? -16.203 -2.416 26.168 1.00 88.31 196 ALA A N 1
ATOM 1598 C CA . ALA A 1 196 ? -15.835 -2.180 27.555 1.00 88.31 196 ALA A CA 1
ATOM 1599 C C . ALA A 1 196 ? -16.881 -1.329 28.278 1.00 88.31 196 ALA A C 1
ATOM 1601 O O . ALA A 1 196 ? -17.782 -0.740 27.679 1.00 88.31 196 ALA A O 1
ATOM 1602 N N . ALA A 1 197 ? -16.760 -1.239 29.599 1.00 85.44 197 ALA A N 1
ATOM 1603 C CA . ALA A 1 197 ? -17.500 -0.254 30.380 1.00 85.44 197 ALA A CA 1
ATOM 1604 C C . ALA A 1 197 ? -16.587 0.630 31.210 1.00 85.44 197 ALA A C 1
ATOM 1606 O O . ALA A 1 197 ? -15.497 0.218 31.596 1.00 85.44 197 ALA A O 1
ATOM 1607 N N . LEU A 1 198 ? -17.061 1.826 31.568 1.00 81.62 198 LEU A N 1
ATOM 1608 C CA . LEU A 1 198 ? -16.282 2.691 32.465 1.00 81.62 198 LEU A CA 1
ATOM 1609 C C . LEU A 1 198 ? -16.303 2.187 33.919 1.00 81.62 198 LEU A C 1
ATOM 1611 O O . LEU A 1 198 ? -15.420 2.541 34.693 1.00 81.62 198 LEU A O 1
ATOM 1615 N N . LEU A 1 199 ? -17.272 1.344 34.307 1.00 79.00 199 LEU A N 1
ATOM 1616 C CA . LEU A 1 199 ? -17.414 0.821 35.675 1.00 79.00 199 LEU A CA 1
ATOM 1617 C C . LEU A 1 199 ? -17.168 -0.693 35.762 1.00 79.00 199 LEU A C 1
ATOM 1619 O O . LEU A 1 199 ? -17.531 -1.448 34.863 1.00 79.00 199 LEU A O 1
ATOM 1623 N N . GLN A 1 200 ? -16.640 -1.147 36.904 1.00 75.50 200 GLN A N 1
ATOM 1624 C CA . GLN A 1 200 ? -16.211 -2.538 37.122 1.00 75.50 200 GLN A CA 1
ATOM 1625 C C . GLN A 1 200 ? -17.324 -3.538 37.479 1.00 75.50 200 GLN A C 1
ATOM 1627 O O . GLN A 1 200 ? -17.055 -4.731 37.571 1.00 75.50 200 GLN A O 1
ATOM 1632 N N . TYR A 1 201 ? -18.572 -3.098 37.675 1.00 59.00 201 TYR A N 1
ATOM 1633 C CA . TYR A 1 201 ? -19.648 -3.912 38.271 1.00 59.00 201 TYR A CA 1
ATOM 1634 C C . TYR A 1 201 ? -19.957 -5.256 37.561 1.00 59.00 201 TYR A C 1
ATOM 1636 O O . TYR A 1 201 ? -20.650 -6.095 38.140 1.00 59.00 201 TYR A O 1
ATOM 1644 N N . HIS A 1 202 ? -19.447 -5.472 36.339 1.00 66.44 202 HIS A N 1
ATOM 1645 C CA . HIS A 1 202 ? -19.663 -6.669 35.509 1.00 66.44 202 HIS A CA 1
ATOM 1646 C C . HIS A 1 202 ? -18.419 -7.392 35.052 1.00 66.44 202 HIS A C 1
ATOM 1648 O O . HIS A 1 202 ? -18.551 -8.346 34.290 1.00 66.44 202 HIS A O 1
ATOM 1654 N N . VAL A 1 203 ? -17.241 -6.947 35.472 1.00 75.56 203 VAL A N 1
ATOM 1655 C CA . VAL A 1 203 ? -16.007 -7.526 34.954 1.00 75.56 203 VAL A CA 1
ATOM 1656 C C . VAL A 1 203 ? -15.994 -9.036 35.209 1.00 75.56 203 VAL A C 1
ATOM 1658 O O . VAL A 1 203 ? -16.253 -9.477 36.326 1.00 75.56 203 VAL A O 1
ATOM 1661 N N . GLY A 1 204 ? -15.754 -9.818 34.156 1.00 77.62 204 GLY A N 1
ATOM 1662 C CA . GLY A 1 204 ? -15.770 -11.282 34.197 1.00 77.62 204 GLY A CA 1
ATOM 1663 C C . GLY A 1 204 ? -17.107 -11.944 33.837 1.00 77.62 204 GLY A C 1
ATOM 1664 O O . GLY A 1 204 ? -17.138 -13.155 33.633 1.00 77.62 204 GLY A O 1
ATOM 1665 N N . ASN A 1 205 ? -18.203 -11.190 33.704 1.00 79.50 205 ASN A N 1
ATOM 1666 C CA . ASN A 1 205 ? -19.501 -11.751 33.315 1.00 79.50 205 ASN A CA 1
ATOM 1667 C C . ASN A 1 205 ? -19.682 -11.783 31.791 1.00 79.50 205 ASN A C 1
ATOM 1669 O O . ASN A 1 205 ? -19.224 -10.892 31.078 1.00 79.50 205 ASN A O 1
ATOM 1673 N N . GLY A 1 206 ? -20.429 -12.776 31.302 1.00 80.44 206 GLY A N 1
ATOM 1674 C CA . GLY A 1 206 ? -20.910 -12.799 29.920 1.00 80.44 206 GLY A CA 1
ATOM 1675 C C . GLY A 1 206 ? -22.056 -11.807 29.654 1.00 80.44 206 GLY A C 1
ATOM 1676 O O . GLY A 1 206 ? -22.577 -11.191 30.594 1.00 80.44 206 GLY A O 1
ATOM 1677 N N . PRO A 1 207 ? -22.495 -11.661 28.389 1.00 79.75 207 PRO A N 1
ATOM 1678 C CA . PRO A 1 207 ? -23.593 -10.771 28.025 1.00 79.75 207 PRO A CA 1
ATOM 1679 C C . PRO A 1 207 ? -24.923 -11.226 28.630 1.00 79.75 207 PRO A C 1
ATOM 1681 O O . PRO A 1 207 ? -25.136 -12.404 28.921 1.00 79.75 207 PRO A O 1
ATOM 1684 N N . GLU A 1 208 ? -25.857 -10.290 28.769 1.00 79.31 208 GLU A N 1
ATOM 1685 C CA . GLU A 1 208 ? -27.164 -10.547 29.366 1.00 79.31 208 GLU A CA 1
ATOM 1686 C C . GLU A 1 208 ? -27.944 -11.566 28.529 1.00 79.31 208 GLU A C 1
ATOM 1688 O O . GLU A 1 208 ? -28.032 -11.410 27.306 1.00 79.31 208 GLU A O 1
ATOM 1693 N N . PRO A 1 209 ? -28.635 -12.543 29.143 1.00 82.62 209 PRO A N 1
ATOM 1694 C CA . PRO A 1 209 ? -29.432 -13.515 28.399 1.00 82.62 209 PRO A CA 1
ATOM 1695 C C . PRO A 1 209 ? -30.475 -12.896 27.451 1.00 82.62 209 PRO A C 1
ATOM 1697 O O . PRO A 1 209 ? -30.725 -13.432 26.372 1.00 82.62 209 PRO A O 1
ATOM 1700 N N . ARG A 1 210 ? -31.067 -11.746 27.805 1.00 82.06 210 ARG A N 1
ATOM 1701 C CA . ARG A 1 210 ? -32.006 -10.999 26.942 1.00 82.06 210 ARG A CA 1
ATOM 1702 C C . ARG A 1 210 ? -31.326 -10.361 25.729 1.00 82.06 210 ARG A C 1
ATOM 1704 O O . ARG A 1 210 ? -31.897 -10.387 24.636 1.00 82.06 210 ARG A O 1
ATOM 1711 N N . ALA A 1 211 ? -30.105 -9.855 25.896 1.00 81.25 211 ALA A N 1
ATOM 1712 C CA . ALA A 1 211 ? -29.288 -9.367 24.791 1.00 81.25 211 ALA A CA 1
ATOM 1713 C C . ALA A 1 211 ? -28.926 -10.521 23.845 1.00 81.25 211 ALA A C 1
ATOM 1715 O O . ALA A 1 211 ? -29.188 -10.445 22.647 1.00 81.25 211 ALA A O 1
ATOM 1716 N N . MET A 1 212 ? -28.472 -11.651 24.399 1.00 86.00 212 MET A N 1
ATOM 1717 C CA . MET A 1 212 ? -28.183 -12.866 23.629 1.00 86.00 212 MET A CA 1
ATOM 1718 C C . MET A 1 212 ? -29.415 -13.410 22.897 1.00 86.00 212 MET A C 1
ATOM 1720 O O . MET A 1 212 ? -29.320 -13.818 21.744 1.00 86.00 212 MET A O 1
ATOM 1724 N N . SER A 1 213 ? -30.589 -13.390 23.531 1.00 86.88 213 SER A N 1
ATOM 1725 C CA . SER A 1 213 ? -31.855 -13.775 22.892 1.00 86.88 213 SER A CA 1
ATOM 1726 C C . SER A 1 213 ? -32.187 -12.870 21.701 1.00 86.88 213 SER A C 1
ATOM 1728 O O . SER A 1 213 ? -32.581 -13.350 20.639 1.00 86.88 213 SER A O 1
ATOM 1730 N N . THR A 1 214 ? -31.962 -11.562 21.848 1.00 86.44 214 THR A N 1
ATOM 1731 C CA . THR A 1 214 ? -32.155 -10.575 20.776 1.00 86.44 214 THR A CA 1
ATOM 1732 C C . THR A 1 214 ? -31.205 -10.807 19.600 1.00 86.44 214 THR A C 1
ATOM 1734 O O . THR A 1 214 ? -31.646 -10.767 18.452 1.00 86.44 214 THR A O 1
ATOM 1737 N N . LEU A 1 215 ? -29.929 -11.096 19.875 1.00 88.81 215 LEU A N 1
ATOM 1738 C CA . LEU A 1 215 ? -28.921 -11.420 18.860 1.00 88.81 215 LEU A CA 1
ATOM 1739 C C . LEU A 1 215 ? -29.268 -12.713 18.105 1.00 88.81 215 LEU A C 1
ATOM 1741 O O . LEU A 1 215 ? -29.302 -12.721 16.875 1.00 88.81 215 LEU A O 1
ATOM 1745 N N . ARG A 1 216 ? -29.651 -13.774 18.828 1.00 90.56 216 ARG A N 1
ATOM 1746 C CA . ARG A 1 216 ? -30.046 -15.065 18.234 1.00 90.56 216 ARG A CA 1
ATOM 1747 C C . ARG A 1 216 ? -31.251 -14.943 17.307 1.00 90.56 216 ARG A C 1
ATOM 1749 O O . ARG A 1 216 ? -31.245 -15.530 16.231 1.00 90.56 216 ARG A O 1
ATOM 1756 N N . LYS A 1 217 ? -32.262 -14.147 17.680 1.00 90.19 217 LYS A N 1
ATOM 1757 C CA . LYS A 1 217 ? -33.430 -13.870 16.819 1.00 90.19 217 LYS A CA 1
ATOM 1758 C C . LYS A 1 217 ? -33.056 -13.196 15.493 1.00 90.19 217 LYS A C 1
ATOM 1760 O O . LYS A 1 217 ? -33.840 -13.259 14.555 1.00 90.19 217 LYS A O 1
ATOM 1765 N N . ARG A 1 218 ? -31.881 -12.563 15.416 1.00 88.50 218 ARG A N 1
ATOM 1766 C CA . ARG A 1 218 ? -31.332 -11.926 14.210 1.00 88.50 218 ARG A CA 1
ATOM 1767 C C . ARG A 1 218 ? -30.246 -12.757 13.517 1.00 88.50 218 ARG A C 1
ATOM 1769 O O . ARG A 1 218 ? -29.572 -12.245 12.634 1.00 88.50 218 ARG A O 1
ATOM 1776 N N . GLY A 1 219 ? -30.072 -14.023 13.902 1.00 89.31 219 GLY A N 1
ATOM 1777 C CA . GLY A 1 219 ? -29.099 -14.935 13.288 1.00 89.31 219 GLY A CA 1
ATOM 1778 C C . GLY A 1 219 ? -27.684 -14.864 13.871 1.00 89.31 219 GLY A C 1
ATOM 1779 O O . GLY A 1 219 ? -26.840 -15.673 13.494 1.00 89.31 219 GLY A O 1
ATOM 1780 N N . ILE A 1 220 ? -27.421 -13.980 14.839 1.00 89.38 220 ILE A N 1
ATOM 1781 C CA . ILE A 1 220 ? -26.115 -13.872 15.502 1.00 89.38 220 ILE A CA 1
ATOM 1782 C C . ILE A 1 220 ? -26.075 -14.884 16.654 1.00 89.38 220 ILE A C 1
ATOM 1784 O O . ILE A 1 220 ? -26.519 -14.614 17.773 1.00 89.38 220 ILE A O 1
ATOM 1788 N N . VAL A 1 221 ? -25.606 -16.097 16.355 1.00 84.25 221 VAL A N 1
ATOM 1789 C CA . VAL A 1 221 ? -25.664 -17.248 17.279 1.00 84.25 221 VAL A CA 1
ATOM 1790 C C . VAL A 1 221 ? -24.335 -17.570 17.972 1.00 84.25 221 VAL A C 1
ATOM 1792 O O . VAL A 1 221 ? -24.357 -18.172 19.045 1.00 84.25 221 VAL A O 1
ATOM 1795 N N . TYR A 1 222 ? -23.202 -17.119 17.422 1.00 79.25 222 TYR A N 1
ATOM 1796 C CA . TYR A 1 222 ? -21.849 -17.388 17.933 1.00 79.25 222 TYR A CA 1
ATOM 1797 C C . TYR A 1 222 ? -21.160 -16.116 18.440 1.00 79.25 222 TYR A C 1
ATOM 1799 O O . TYR A 1 222 ? -20.074 -15.767 17.992 1.00 79.25 222 TYR A O 1
ATOM 1807 N N . TYR A 1 223 ? -21.812 -15.411 19.363 1.00 84.31 223 TYR A N 1
ATOM 1808 C CA . TYR A 1 223 ? -21.229 -14.248 20.027 1.00 84.31 223 TYR A CA 1
ATOM 1809 C C . TYR A 1 223 ? -20.819 -14.597 21.457 1.00 84.31 223 TYR A C 1
ATOM 1811 O O . TYR A 1 223 ? -21.627 -15.097 22.245 1.00 84.31 223 TYR A O 1
ATOM 1819 N N . THR A 1 224 ? -19.562 -14.323 21.788 1.00 82.31 224 THR A N 1
ATOM 1820 C CA . THR A 1 224 ? -19.003 -14.490 23.128 1.00 82.31 224 THR A CA 1
ATOM 1821 C C . THR A 1 224 ? -18.268 -13.223 23.501 1.00 82.31 224 THR A C 1
ATOM 1823 O O . THR A 1 224 ? -17.450 -12.742 22.728 1.00 82.31 224 THR A O 1
ATOM 1826 N N . HIS A 1 225 ? -18.526 -12.724 24.699 1.00 83.00 225 HIS A N 1
ATOM 1827 C CA . HIS A 1 225 ? -17.865 -11.548 25.234 1.00 83.00 225 HIS A CA 1
ATOM 1828 C C . HIS A 1 225 ? -17.742 -11.719 26.741 1.00 83.00 225 HIS A C 1
ATOM 1830 O O . HIS A 1 225 ? -18.630 -12.295 27.370 1.00 83.00 225 HIS A O 1
ATOM 1836 N N . ILE A 1 226 ? -16.653 -11.232 27.319 1.00 84.12 226 ILE A N 1
ATOM 1837 C CA . ILE A 1 226 ? -16.486 -11.161 28.765 1.00 84.12 226 ILE A CA 1
ATOM 1838 C C . ILE A 1 226 ? -16.320 -9.696 29.103 1.00 84.12 226 ILE A C 1
ATOM 1840 O O . ILE A 1 226 ? -15.364 -9.059 28.665 1.00 84.12 226 ILE A O 1
ATOM 1844 N N . ALA A 1 227 ? -17.264 -9.174 29.880 1.00 83.06 227 ALA A N 1
ATOM 1845 C CA . ALA A 1 227 ? -17.255 -7.778 30.255 1.00 83.06 227 ALA A CA 1
ATOM 1846 C C . ALA A 1 227 ? -15.928 -7.430 30.936 1.00 83.06 227 ALA A C 1
ATOM 1848 O O . ALA A 1 227 ? -15.458 -8.135 31.834 1.00 83.06 227 ALA A O 1
ATOM 1849 N N . ARG A 1 228 ? -15.344 -6.313 30.510 1.00 88.69 228 ARG A N 1
ATOM 1850 C CA . ARG A 1 228 ? -14.131 -5.725 31.075 1.00 88.69 228 ARG A CA 1
ATOM 1851 C C . ARG A 1 228 ? -14.314 -4.225 31.277 1.00 88.69 228 ARG A C 1
ATOM 1853 O O . ARG A 1 228 ? -15.217 -3.610 30.702 1.00 88.69 228 ARG A O 1
ATOM 1860 N N . GLN A 1 229 ? -13.463 -3.641 32.112 1.00 89.12 229 GLN A N 1
ATOM 1861 C CA . GLN A 1 229 ? -13.402 -2.193 32.253 1.00 89.12 229 GLN A CA 1
ATOM 1862 C C . GLN A 1 229 ? -12.507 -1.612 31.155 1.00 89.12 229 GLN A C 1
ATOM 1864 O O . GLN A 1 229 ? -11.529 -2.249 30.758 1.00 89.12 229 GLN A O 1
ATOM 1869 N N . ILE A 1 230 ? -12.841 -0.416 30.681 1.00 91.62 230 ILE A N 1
ATOM 1870 C CA . ILE A 1 230 ? -11.932 0.374 29.852 1.00 91.62 230 ILE A CA 1
ATOM 1871 C C . ILE A 1 230 ? -10.751 0.864 30.696 1.00 91.62 230 ILE A C 1
ATOM 1873 O O . ILE A 1 230 ? -10.925 1.262 31.853 1.00 91.62 230 ILE A O 1
ATOM 1877 N N . THR A 1 231 ? -9.556 0.838 30.120 1.00 92.94 231 THR A N 1
ATOM 1878 C CA . THR A 1 231 ? -8.318 1.312 30.747 1.00 92.94 231 THR A CA 1
ATOM 1879 C C . THR A 1 231 ? -7.711 2.468 29.952 1.00 92.94 231 THR A C 1
ATOM 1881 O O . THR A 1 231 ? -8.238 2.879 28.921 1.00 92.94 231 THR A O 1
ATOM 1884 N N . LYS A 1 232 ? -6.604 3.045 30.434 1.00 92.31 232 LYS A N 1
ATOM 1885 C CA . LYS A 1 232 ? -5.913 4.116 29.697 1.00 92.31 232 LYS A CA 1
ATOM 1886 C C . LYS A 1 232 ? -5.274 3.598 28.410 1.00 92.31 232 LYS A C 1
ATOM 1888 O O . LYS A 1 232 ? -5.232 4.318 27.422 1.00 92.31 232 LYS A O 1
ATOM 1893 N N . GLU A 1 233 ? -4.819 2.350 28.420 1.00 92.19 233 GLU A N 1
ATOM 1894 C CA . GLU A 1 233 ? -4.207 1.667 27.281 1.00 92.19 233 GLU A CA 1
ATOM 1895 C C . GLU A 1 233 ? -5.174 1.570 26.098 1.00 92.19 233 GLU A C 1
ATOM 1897 O O . GLU A 1 233 ? -4.746 1.687 24.954 1.00 92.19 233 GLU A O 1
ATOM 1902 N N . ASP A 1 234 ? -6.480 1.453 26.357 1.00 91.75 234 ASP A N 1
ATOM 1903 C CA . ASP A 1 234 ? -7.499 1.434 25.306 1.00 91.75 234 ASP A CA 1
ATOM 1904 C C . ASP A 1 234 ? -7.494 2.719 24.455 1.00 91.75 234 ASP A C 1
ATOM 1906 O O . ASP A 1 234 ? -7.705 2.652 23.249 1.00 91.75 234 ASP A O 1
ATOM 1910 N N . PHE A 1 235 ? -7.175 3.877 25.042 1.00 93.81 235 PHE A N 1
ATOM 1911 C CA . PHE A 1 235 ? -7.069 5.153 24.317 1.00 93.81 235 PHE A CA 1
ATOM 1912 C C . PHE A 1 235 ? -5.830 5.249 23.418 1.00 93.81 235 PHE A C 1
ATOM 1914 O O . PHE A 1 235 ? -5.735 6.166 22.604 1.00 93.81 235 PHE A O 1
ATOM 1921 N N . TYR A 1 236 ? -4.868 4.343 23.570 1.00 88.69 236 TYR A N 1
ATOM 1922 C CA . TYR A 1 236 ? -3.725 4.223 22.663 1.00 88.69 236 TYR A CA 1
ATOM 1923 C C . TYR A 1 236 ? -3.887 3.055 21.695 1.00 88.69 236 TYR A C 1
ATOM 1925 O O . TYR A 1 236 ? -3.304 3.066 20.617 1.00 88.69 236 TYR A O 1
ATOM 1933 N N . LYS A 1 237 ? -4.661 2.043 22.094 1.00 87.06 237 LYS A N 1
ATOM 1934 C CA . LYS A 1 237 ? -4.910 0.845 21.303 1.00 87.06 237 LYS A CA 1
ATOM 1935 C C . LYS A 1 237 ? -5.964 1.067 20.221 1.00 87.06 237 LYS A C 1
ATOM 1937 O O . LYS A 1 237 ? -5.804 0.522 19.137 1.00 87.06 237 LYS A O 1
ATOM 1942 N N . PHE A 1 238 ? -7.039 1.790 20.535 1.00 89.38 238 PHE A N 1
ATOM 1943 C CA . PHE A 1 238 ? -8.195 1.922 19.655 1.00 89.38 238 PHE A CA 1
ATOM 1944 C C . PHE A 1 238 ? -8.226 3.268 18.929 1.00 89.38 238 PHE A C 1
ATOM 1946 O O . PHE A 1 238 ? -8.135 4.323 19.556 1.00 89.38 238 PHE A O 1
ATOM 1953 N N . ASP A 1 239 ? -8.431 3.227 17.613 1.00 86.44 239 ASP A N 1
ATOM 1954 C CA . ASP A 1 239 ? -8.557 4.415 16.763 1.00 86.44 239 ASP A CA 1
ATOM 1955 C C . ASP A 1 239 ? -9.872 5.159 17.034 1.00 86.44 239 ASP A C 1
ATOM 1957 O O . ASP A 1 239 ? -9.912 6.391 17.035 1.00 86.44 239 ASP A O 1
ATOM 1961 N N . TRP A 1 240 ? -10.951 4.413 17.293 1.00 93.38 240 TRP A N 1
ATOM 1962 C CA . TRP A 1 240 ? -12.261 4.946 17.665 1.00 93.38 240 TRP A CA 1
ATOM 1963 C C . TRP A 1 240 ? -12.755 4.351 18.976 1.00 93.38 240 TRP A C 1
ATOM 1965 O O . TRP A 1 240 ? -12.711 3.140 19.189 1.00 93.38 240 TRP A O 1
ATOM 1975 N N . ILE A 1 241 ? -13.319 5.209 19.821 1.00 94.38 241 ILE A N 1
ATOM 1976 C CA . ILE A 1 241 ? -13.997 4.822 21.053 1.00 94.38 241 ILE A CA 1
ATOM 1977 C C . ILE A 1 241 ? -15.409 5.405 21.033 1.00 94.38 241 ILE A C 1
ATOM 1979 O O . ILE A 1 241 ? -15.610 6.611 21.175 1.00 94.38 241 ILE A O 1
ATOM 1983 N N . PHE A 1 242 ? -16.411 4.545 20.866 1.00 92.75 242 PHE A N 1
ATOM 1984 C CA . PHE A 1 242 ? -17.801 4.974 20.775 1.00 92.75 242 PHE A CA 1
ATOM 1985 C C . PHE A 1 242 ? -18.516 4.911 22.118 1.00 92.75 242 PHE A C 1
ATOM 1987 O O . PHE A 1 242 ? -18.661 3.839 22.701 1.00 92.75 242 PHE A O 1
ATOM 1994 N N . GLY A 1 243 ? -19.054 6.041 22.570 1.00 89.94 243 GLY A N 1
ATOM 1995 C CA . GLY A 1 243 ? -20.012 6.079 23.668 1.00 89.94 243 GLY A CA 1
ATOM 1996 C C . GLY A 1 243 ? -21.438 5.799 23.188 1.00 89.94 243 GLY A C 1
ATOM 1997 O O . GLY A 1 243 ? -21.860 6.276 22.133 1.00 89.94 243 GLY A O 1
ATOM 1998 N N . MET A 1 244 ? -22.203 5.038 23.976 1.00 85.56 244 MET A N 1
ATOM 1999 C CA . MET A 1 244 ? -23.620 4.758 23.675 1.00 85.56 244 MET A CA 1
ATOM 2000 C C . MET A 1 244 ? -24.546 5.963 23.919 1.00 85.56 244 MET A C 1
ATOM 2002 O O . MET A 1 244 ? -25.654 5.998 23.386 1.00 85.56 244 MET A O 1
ATOM 2006 N N . ASP A 1 245 ? -24.113 6.935 24.725 1.00 86.19 245 ASP A N 1
ATOM 2007 C CA . ASP A 1 245 ? -24.832 8.175 25.019 1.00 86.19 245 ASP A CA 1
ATOM 2008 C C . ASP A 1 245 ? -23.868 9.324 25.360 1.00 86.19 245 ASP A C 1
ATOM 2010 O O . ASP A 1 245 ? -22.662 9.127 25.548 1.00 86.19 245 ASP A O 1
ATOM 2014 N N . SER A 1 246 ? -24.401 10.548 25.419 1.00 85.31 246 SER A N 1
ATOM 2015 C CA . SER A 1 246 ? -23.607 11.764 25.640 1.00 85.31 246 SER A CA 1
ATOM 2016 C C . SER A 1 246 ? -22.903 11.809 26.996 1.00 85.31 246 SER A C 1
ATOM 2018 O O . SER A 1 246 ? -21.855 12.441 27.112 1.00 85.31 246 SER A O 1
ATOM 2020 N N . GLY A 1 247 ? -23.456 11.152 28.020 1.00 84.81 247 GLY A N 1
ATOM 2021 C CA . GLY A 1 247 ? -22.823 11.063 29.335 1.00 84.81 247 GLY A CA 1
ATOM 2022 C C . GLY A 1 247 ? -21.567 10.199 29.288 1.00 84.81 247 GLY A C 1
ATOM 2023 O O . GLY A 1 247 ? -20.530 10.599 29.807 1.00 84.81 247 GLY A O 1
ATOM 2024 N N . ILE A 1 248 ? -21.636 9.066 28.585 1.00 84.50 248 ILE A N 1
ATOM 2025 C CA . ILE A 1 248 ? -20.477 8.193 28.358 1.00 84.50 248 ILE A CA 1
ATOM 2026 C C . ILE A 1 248 ? -19.380 8.928 27.593 1.00 84.50 248 ILE A C 1
ATOM 2028 O O . ILE A 1 248 ? -18.221 8.867 27.988 1.00 84.50 248 ILE A O 1
ATOM 2032 N N . VAL A 1 249 ? -19.736 9.624 26.509 1.00 88.75 249 VAL A N 1
ATOM 2033 C CA . VAL A 1 249 ? -18.761 10.391 25.717 1.00 88.75 249 VAL A CA 1
ATOM 2034 C C . VAL A 1 249 ? -18.095 11.467 26.567 1.00 88.75 249 VAL A C 1
ATOM 2036 O O . VAL A 1 249 ? -16.879 11.618 26.506 1.00 88.75 249 VAL A O 1
ATOM 2039 N N . TYR A 1 250 ? -18.859 12.171 27.407 1.00 89.56 250 TYR A N 1
ATOM 2040 C CA . TYR A 1 250 ? -18.293 13.145 28.336 1.00 89.56 250 TYR A CA 1
ATOM 2041 C C . TYR A 1 250 ? -17.257 12.506 29.272 1.00 89.56 250 TYR A C 1
ATOM 2043 O O . TYR A 1 250 ? -16.130 12.996 29.349 1.00 89.56 250 TYR A O 1
ATOM 2051 N N . ASP A 1 251 ? -17.608 11.398 29.932 1.00 90.75 251 ASP A N 1
ATOM 2052 C CA . ASP A 1 251 ? -16.717 10.705 30.869 1.00 90.75 251 ASP A CA 1
ATOM 2053 C C . ASP A 1 251 ? -15.466 10.143 30.160 1.00 90.75 251 ASP A C 1
ATOM 2055 O O . ASP A 1 251 ? -14.354 10.263 30.676 1.00 90.75 251 ASP A O 1
ATOM 2059 N N . LEU A 1 252 ? -15.614 9.613 28.941 1.00 92.12 252 LEU A N 1
ATOM 2060 C CA . LEU A 1 252 ? -14.500 9.176 28.094 1.00 92.12 252 LEU A CA 1
ATOM 2061 C C . LEU A 1 252 ? -13.540 10.320 27.762 1.00 92.12 252 LEU A C 1
ATOM 2063 O O . LEU A 1 252 ? -12.330 10.158 27.909 1.00 92.12 252 LEU A O 1
ATOM 2067 N N . CYS A 1 253 ? -14.063 11.486 27.373 1.00 93.56 253 CYS A N 1
ATOM 2068 C CA . CYS A 1 253 ? -13.243 12.666 27.104 1.00 93.56 253 CYS A CA 1
ATOM 2069 C C . CYS A 1 253 ? -12.500 13.154 28.357 1.00 93.56 253 CYS A C 1
ATOM 2071 O O . CYS A 1 253 ? -11.402 13.688 28.240 1.00 93.56 253 CYS A O 1
ATOM 2073 N N . GLN A 1 254 ? -13.065 12.970 29.559 1.00 93.81 254 GLN A N 1
ATOM 2074 C CA . GLN A 1 254 ? -12.349 13.267 30.809 1.00 93.81 254 GLN A CA 1
ATOM 2075 C C . GLN A 1 254 ? -11.240 12.247 31.113 1.00 93.81 254 GLN A C 1
ATOM 2077 O O . GLN A 1 254 ? -10.247 12.590 31.753 1.00 93.81 254 GLN A O 1
ATOM 2082 N N . MET A 1 255 ? -11.405 10.995 30.681 1.00 92.81 255 MET A N 1
ATOM 2083 C CA . MET A 1 255 ? -10.429 9.919 30.885 1.00 92.81 255 MET A CA 1
ATOM 2084 C C . MET A 1 255 ? -9.295 9.915 29.853 1.00 92.81 255 MET A C 1
ATOM 2086 O O . MET A 1 255 ? -8.226 9.371 30.145 1.00 92.81 255 MET A O 1
ATOM 2090 N N . GLN A 1 256 ? -9.516 10.505 28.676 1.00 95.69 256 GLN A N 1
ATOM 2091 C CA . GLN A 1 256 ? -8.582 10.481 27.556 1.00 95.69 256 GLN A CA 1
ATOM 2092 C C . GLN A 1 256 ? -7.232 11.134 27.910 1.00 95.69 256 GLN A C 1
ATOM 2094 O O . GLN A 1 256 ? -7.184 12.314 28.275 1.00 95.69 256 GLN A O 1
ATOM 2099 N N . PRO A 1 257 ? -6.108 10.407 27.772 1.00 95.56 257 PRO A N 1
ATOM 2100 C CA . PRO A 1 257 ? -4.779 11.005 27.848 1.00 95.56 257 PRO A CA 1
ATOM 2101 C C . PRO A 1 257 ? -4.579 12.078 26.769 1.00 95.56 257 PRO A C 1
ATOM 2103 O O . PRO A 1 257 ? -5.020 11.908 25.638 1.00 95.56 257 PRO A O 1
ATOM 2106 N N . LYS A 1 258 ? -3.884 13.178 27.084 1.00 92.00 258 LYS A N 1
ATOM 2107 C CA . LYS A 1 258 ? -3.721 14.320 26.155 1.00 92.00 258 LYS A CA 1
ATOM 2108 C C . LYS A 1 258 ? -2.996 13.976 24.847 1.00 92.00 258 LYS A C 1
ATOM 2110 O O . LYS A 1 258 ? -3.142 14.699 23.871 1.00 92.00 258 LYS A O 1
ATOM 2115 N N . ASP A 1 259 ? -2.177 12.935 24.866 1.00 92.81 259 ASP A N 1
ATOM 2116 C CA . ASP A 1 259 ? -1.370 12.434 23.753 1.00 92.81 259 ASP A CA 1
ATOM 2117 C C . ASP A 1 259 ? -2.049 11.290 22.976 1.00 92.81 259 ASP A C 1
ATOM 2119 O O . ASP A 1 259 ? -1.544 10.866 21.936 1.00 92.81 259 ASP A O 1
ATOM 2123 N N . SER A 1 260 ? -3.208 10.815 23.442 1.00 93.00 260 SER A N 1
ATOM 2124 C CA . SER A 1 260 ? -4.020 9.828 22.729 1.00 93.00 260 SER A CA 1
ATOM 2125 C C . SER A 1 260 ? -4.542 10.388 21.403 1.00 93.00 260 SER A C 1
ATOM 2127 O O . SER A 1 260 ? -5.023 11.517 21.339 1.00 93.00 260 SER A O 1
ATOM 2129 N N . GLN A 1 261 ? -4.502 9.555 20.360 1.00 89.38 261 GLN A N 1
ATOM 2130 C CA . GLN A 1 261 ? -5.088 9.850 19.047 1.00 89.38 261 GLN A CA 1
ATOM 2131 C C . GLN A 1 261 ? -6.502 9.266 18.870 1.00 89.38 261 GLN A C 1
ATOM 2133 O O . GLN A 1 261 ? -7.102 9.429 17.808 1.00 89.38 261 GLN A O 1
ATOM 2138 N N . ALA A 1 262 ? -7.048 8.598 19.894 1.00 90.69 262 ALA A N 1
ATOM 2139 C CA . ALA A 1 262 ? -8.353 7.952 19.816 1.00 90.69 262 ALA A CA 1
ATOM 2140 C C . ALA A 1 262 ? -9.470 8.975 19.569 1.00 90.69 262 ALA A C 1
ATOM 2142 O O . ALA A 1 262 ? -9.608 9.975 20.281 1.00 90.69 262 ALA A O 1
ATOM 2143 N N . LYS A 1 263 ? -10.320 8.706 18.580 1.00 93.44 263 LYS A N 1
ATOM 2144 C CA . LYS A 1 263 ? -11.510 9.510 18.291 1.00 93.44 263 LYS A CA 1
ATOM 2145 C C . LYS A 1 263 ? -12.664 9.049 19.171 1.00 93.44 263 LYS A C 1
ATOM 2147 O O . LYS A 1 263 ? -13.144 7.927 19.031 1.00 93.44 263 LYS A O 1
ATOM 2152 N N . ILE A 1 264 ? -13.129 9.926 20.058 1.00 94.94 264 ILE A N 1
ATOM 2153 C CA . ILE A 1 264 ? -14.268 9.651 20.940 1.00 94.94 264 ILE A CA 1
ATOM 2154 C C . ILE A 1 264 ? -15.534 10.250 20.333 1.00 94.94 264 ILE A C 1
ATOM 2156 O O . ILE A 1 264 ? -15.622 11.462 20.142 1.00 94.94 264 ILE A O 1
ATOM 2160 N N . GLU A 1 265 ? -16.531 9.415 20.049 1.00 93.56 265 GLU A N 1
ATOM 2161 C CA . GLU A 1 265 ? -17.773 9.852 19.406 1.00 93.56 265 GLU A CA 1
ATOM 2162 C C . GLU A 1 265 ? -19.005 9.113 19.937 1.00 93.56 265 GLU A C 1
ATOM 2164 O O . GLU A 1 265 ? -18.913 8.071 20.583 1.00 93.56 265 GLU A O 1
ATOM 2169 N N . LEU A 1 266 ? -20.191 9.646 19.639 1.00 91.12 266 LEU A N 1
ATOM 2170 C CA . LEU A 1 266 ? -21.447 8.929 19.843 1.00 91.12 266 LEU A CA 1
ATO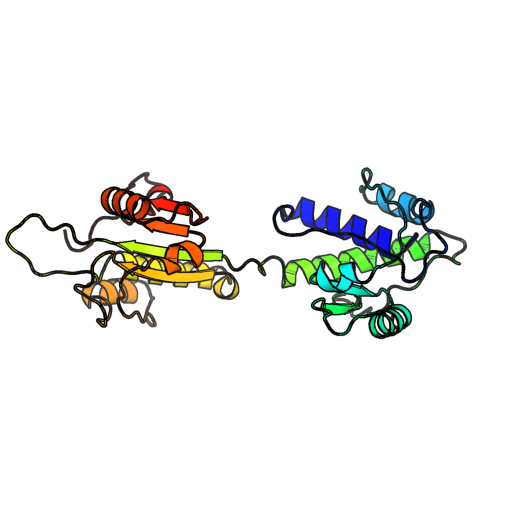M 2171 C C . LEU A 1 266 ? -21.651 7.910 18.731 1.00 91.12 266 LEU A C 1
ATOM 2173 O O . LEU A 1 266 ? -21.634 8.286 17.561 1.00 91.12 266 LEU A O 1
ATOM 2177 N N . LEU A 1 267 ? -21.962 6.659 19.080 1.00 89.25 267 LEU A N 1
ATOM 2178 C CA . LEU A 1 267 ? -22.341 5.674 18.061 1.00 89.25 267 LEU A CA 1
ATOM 2179 C C . LEU A 1 267 ? -23.593 6.127 17.288 1.00 89.25 267 LEU A C 1
ATOM 2181 O O . LEU A 1 267 ? -23.659 5.996 16.068 1.00 89.25 267 LEU A O 1
ATOM 2185 N N . GLY A 1 268 ? -24.566 6.730 17.982 1.00 88.00 268 GLY A N 1
ATOM 2186 C CA . GLY A 1 268 ? -25.802 7.223 17.368 1.00 88.00 268 GLY A CA 1
ATOM 2187 C C . GLY A 1 268 ? -25.612 8.389 16.391 1.00 88.00 268 GLY A C 1
ATOM 2188 O O . GLY A 1 268 ? -26.519 8.668 15.615 1.00 88.00 268 GLY A O 1
ATOM 2189 N N . LYS A 1 269 ? -24.426 9.020 16.335 1.00 89.50 269 LYS A N 1
ATOM 2190 C CA . LYS A 1 269 ? -24.069 9.993 15.281 1.00 89.50 269 LYS A CA 1
ATOM 2191 C C . LYS A 1 269 ? -24.196 9.392 13.873 1.00 89.50 269 LYS A C 1
ATOM 2193 O O . LYS A 1 269 ? -24.440 10.122 12.921 1.00 89.50 269 LYS A O 1
ATOM 2198 N N . TYR A 1 270 ? -24.042 8.074 13.753 1.00 88.19 270 TYR A N 1
ATOM 2199 C CA . TYR A 1 270 ? -24.118 7.332 12.493 1.00 88.19 270 TYR A CA 1
ATOM 2200 C C . TYR A 1 270 ? -25.503 6.727 12.227 1.00 88.19 270 TYR A C 1
ATOM 2202 O O . TYR A 1 270 ? -25.686 5.997 11.253 1.00 88.19 270 TYR A O 1
ATOM 2210 N N . ASN A 1 271 ? -26.490 7.002 13.085 1.00 85.44 271 ASN A N 1
ATOM 2211 C CA . ASN A 1 271 ? -27.857 6.550 12.876 1.00 85.44 271 ASN A CA 1
ATOM 2212 C C . ASN A 1 271 ? -28.535 7.432 11.809 1.00 85.44 271 ASN A C 1
ATOM 2214 O O . ASN A 1 271 ? -28.662 8.637 12.030 1.00 85.44 271 ASN A O 1
ATOM 2218 N N . PRO A 1 272 ? -29.031 6.870 10.689 1.00 82.81 272 PRO A N 1
ATOM 2219 C CA . PRO A 1 272 ? -29.684 7.653 9.636 1.00 82.81 272 PRO A CA 1
ATOM 2220 C C . PRO A 1 272 ? -30.970 8.356 10.095 1.00 82.81 272 PRO A C 1
ATOM 2222 O O . PRO A 1 272 ? -31.431 9.271 9.424 1.00 82.81 272 PRO A O 1
ATOM 2225 N N . ASN A 1 273 ? -31.547 7.945 11.229 1.00 86.00 273 ASN A N 1
ATOM 2226 C CA . ASN A 1 273 ? -32.722 8.582 11.827 1.00 86.00 273 ASN A CA 1
ATOM 2227 C C . ASN A 1 273 ? -32.365 9.659 12.870 1.00 86.00 273 ASN A C 1
ATOM 2229 O O . ASN A 1 273 ? -33.239 10.080 13.622 1.00 86.00 273 ASN A O 1
ATOM 2233 N N . GLU A 1 274 ? -31.089 10.047 12.971 1.00 81.56 274 GLU A N 1
ATOM 2234 C CA . GLU A 1 274 ? -30.579 11.102 13.866 1.00 81.56 274 GLU A CA 1
ATOM 2235 C C . GLU A 1 274 ? -30.814 10.855 15.374 1.00 81.56 274 GLU A C 1
ATOM 2237 O O . GLU A 1 274 ? -30.646 11.751 16.204 1.00 81.56 274 GLU A O 1
ATOM 2242 N N . GLU A 1 275 ? -31.151 9.624 15.778 1.00 85.06 275 GLU A N 1
ATOM 2243 C CA . GLU A 1 275 ? -31.226 9.258 17.195 1.00 85.06 275 GLU A CA 1
ATOM 2244 C C . GLU A 1 275 ? -29.813 9.053 17.762 1.00 85.06 275 GLU A C 1
ATOM 2246 O O . GLU A 1 275 ? -29.192 8.000 17.597 1.00 85.06 275 GLU A O 1
ATOM 2251 N N . LEU A 1 276 ? -29.319 10.093 18.444 1.00 82.50 276 LEU A N 1
ATOM 2252 C CA . LEU A 1 276 ? -27.951 10.178 18.964 1.00 82.50 276 LEU A CA 1
ATOM 2253 C C . LEU A 1 276 ? -27.649 9.217 20.121 1.00 82.50 276 LEU A C 1
ATOM 2255 O O . LEU A 1 276 ? -26.522 8.738 20.245 1.00 82.50 276 LEU A O 1
ATOM 2259 N N . ASN A 1 277 ? -28.635 8.952 20.980 1.00 80.81 277 ASN A N 1
ATOM 2260 C CA . ASN A 1 277 ? -28.460 8.112 22.161 1.00 80.81 277 ASN A CA 1
ATOM 2261 C C . ASN A 1 277 ? -29.019 6.715 21.897 1.00 80.81 277 ASN A C 1
ATOM 2263 O O . ASN A 1 277 ? -30.219 6.549 21.673 1.00 80.81 277 ASN A O 1
ATOM 2267 N N . ILE A 1 278 ? -28.167 5.699 22.008 1.00 77.94 278 ILE A N 1
ATOM 2268 C CA . ILE A 1 278 ? -28.602 4.307 21.940 1.00 77.94 278 ILE A CA 1
ATOM 2269 C C . ILE A 1 278 ? -29.286 3.961 23.261 1.00 77.94 278 ILE A C 1
ATOM 2271 O O . ILE A 1 278 ? -28.651 3.866 24.322 1.00 77.94 278 ILE A O 1
ATOM 2275 N N . ARG A 1 279 ? -30.610 3.798 23.194 1.00 71.81 279 ARG A N 1
ATOM 2276 C CA . ARG A 1 279 ? -31.440 3.481 24.358 1.00 71.81 279 ARG A CA 1
ATOM 2277 C C . ARG A 1 279 ? -31.053 2.147 24.961 1.00 71.81 279 ARG A C 1
ATOM 2279 O O . ARG A 1 279 ? -30.643 1.210 24.274 1.00 71.81 279 ARG A O 1
ATOM 2286 N N . ASP A 1 280 ? -31.216 2.065 26.271 1.00 65.88 280 ASP A N 1
ATOM 2287 C CA . ASP A 1 280 ? -31.119 0.784 26.940 1.00 65.88 280 ASP A CA 1
ATOM 2288 C C . ASP A 1 280 ? -32.293 -0.097 26.508 1.00 65.88 280 ASP A C 1
ATOM 2290 O O . ASP A 1 280 ? -33.435 0.316 26.684 1.00 65.88 280 ASP A O 1
ATOM 2294 N N . PRO A 1 281 ? -32.064 -1.310 25.981 1.00 60.91 281 PRO A N 1
ATOM 2295 C CA . PRO A 1 281 ? -33.154 -2.203 25.595 1.00 60.91 281 PRO A CA 1
ATOM 2296 C C . PRO A 1 281 ? -33.995 -2.688 26.790 1.00 60.91 281 PRO A C 1
ATOM 2298 O O . PRO A 1 281 ? -34.942 -3.450 26.601 1.00 60.91 281 PRO A O 1
ATOM 2301 N N . LEU A 1 282 ? -33.626 -2.310 28.018 1.00 53.81 282 LEU A N 1
ATOM 2302 C CA . LEU A 1 282 ? -34.335 -2.650 29.245 1.00 53.81 282 LEU A CA 1
ATOM 2303 C C . LEU A 1 282 ? -35.277 -1.545 29.760 1.00 53.81 282 LEU A C 1
ATOM 2305 O O . LEU A 1 282 ? -35.921 -1.783 30.785 1.00 53.81 282 LEU A O 1
ATOM 2309 N N . PHE A 1 283 ? -35.372 -0.393 29.077 1.00 48.94 283 PHE A N 1
ATOM 2310 C CA . PHE A 1 283 ? -36.243 0.736 29.437 1.00 48.94 283 PHE A CA 1
ATOM 2311 C C . PHE A 1 283 ? -37.064 1.255 28.251 1.00 48.94 283 PHE A C 1
ATOM 2313 O O . PHE A 1 283 ? -36.501 1.401 27.144 1.00 48.94 283 PHE A O 1
#

Radius of gyration: 26.1 Å; chains: 1; bounding box: 62×32×75 Å

InterPro domains:
  IPR002115 Protein-tyrosine phosphatase, low molecular weight, mammalian [PR00720] (57-72)
  IPR002115 Protein-tyrosine phosphatase, low molecular weight, mammalian [PR00720] (74-94)
  IPR002115 Protein-tyrosine phosphatase, low molecular weight, mammalian [PR00720] (120-141)
  IPR017867 Protein-tyrosine phosphatase, low molecular weight [PR00719] (160-177)
  IPR017867 Protein-tyrosine phosphatase, low molecular weight [PR00719] (203-219)
  IPR017867 Protein-tyrosine phosphatase, low molecular weight [PR00719] (237-252)
  IPR017867 Protein-tyrosine phosphatase, low molecular weight [PR00719] (260-273)
  IPR017867 Protein-tyrosine phosphatase, low molecular weight [PR00719] (278-283)
  IPR023485 Phosphotyrosine protein phosphatase I [PF01451] (1-141)
  IPR023485 Phosphotyrosine protein phosphatase I [PF01451] (166-282)
  IPR023485 Phosphotyrosine protein phosphatase I [SM00226] (1-141)
  IPR023485 Phosphotyrosine protein phosphatase I [SM00226] (166-283)
  IPR036196 Phosphotyrosine protein phosphatase I superfamily [SSF52788] (1-140)
  IPR036196 Phosphotyrosine protein phosphatase I superfamily [SSF52788] (166-282)
  IPR050438 Low Molecular Weight Phosphotyrosine Protein Phosphatase [PTHR11717] (1-143)

pLDDT: mean 87.01, std 14.57, range [32.59, 98.75]

Secondary structure (DSSP, 8-state):
--SHHHHHHHHHHHHHHHTT-TTT------BSSGGGTTPPPPHHHHHHHHHTT--S------B--TTHHHH-SEEEESSHHHHHHHHHH--TT--SEEEEGGGG-TT--------TT-SSSHHHHHHHHHHHHHHHHHHHHHTT-S-EEEEEEE-----SSS----SSSHHHHHHHHHHHHHHHTT-GGGEEEEEEESS-TTTT----HHHHHHHHHTT---------B--TTHHHH-SEEEESSHHHHHHHHHHS-TT---EEEEGGGG-TT---S---TT-

Foldseek 3Di:
DQAQQLLLQLLLVVVCVVVVVVVPDDGDDEDQDCPQAQHHHDVLLQVLCVVVVSPPRTDGYHHDDQVCQVVDQEDEDQAPVRLVSCVVRHDPPRNHDYAHLLCQQPVNPRHLDDCPPPPDSPSSNVSNVSSNRSSVSVCVVCVLVQQAEEEEEEEDPDDDDDDDDDDAADRLLVQLVVCVVCVVVVNNVRYHYAYEYQDDPQAQHWHDPVNQVVCVVVVSNDRTHGYYHDDQVCLQVHQEYEYLDPVRLVVVVVSHDPPRNYHYAHPLCPPPVSPRHNDDPVD

Sequence (283 aa):
NICRSPIAEAVFSDQINKLDLNESWEVESAALIGYHTGKNPDHRAMSTLREKGIINYFHKARPIIEDDFIKFDWIFGMDNSNIQELNNMKPSNCTAKIELLGKYDPQGDIIIRDPYYDSNNAGFHKAYEQCVRSIKAFLEQYKGIVKRSILHVTIHKLNLKKYNHRNSCRSPIAEAVFLEEIKKLNLLDYWEIDSAALLQYHVGNGPEPRAMSTLRKRGIVYYTHIARQITKEDFYKFDWIFGMDSGIVYDLCQMQPKDSQAKIELLGKYNPNEELNIRDPLF

Organism: NCBI:txid395501